Protein AF-A0A8T5XM42-F1 (afdb_monomer_lite)

Structure (mmCIF, N/CA/C/O backbone):
data_AF-A0A8T5XM42-F1
#
_entry.id   AF-A0A8T5XM42-F1
#
loop_
_atom_site.group_PDB
_atom_site.id
_atom_site.type_symbol
_atom_site.label_atom_id
_atom_site.label_alt_id
_atom_site.label_comp_id
_atom_site.label_asym_id
_atom_site.label_entity_id
_atom_site.label_seq_id
_atom_site.pdbx_PDB_ins_code
_atom_site.Cartn_x
_atom_site.Cartn_y
_atom_site.Cartn_z
_atom_site.occupancy
_atom_site.B_iso_or_equiv
_atom_site.auth_seq_id
_atom_site.auth_comp_id
_atom_site.auth_asym_id
_atom_site.auth_atom_id
_atom_site.pdbx_PDB_model_num
ATOM 1 N N . MET A 1 1 ? -13.151 -11.218 3.495 1.00 47.22 1 MET A N 1
ATOM 2 C CA . MET A 1 1 ? -12.161 -10.226 3.020 1.00 47.22 1 MET A CA 1
ATOM 3 C C . MET A 1 1 ? -12.154 -9.122 4.059 1.00 47.22 1 MET A C 1
ATOM 5 O O . MET A 1 1 ? -13.240 -8.645 4.360 1.00 47.22 1 MET A O 1
ATOM 9 N N . ASP A 1 2 ? -11.014 -8.800 4.669 1.00 61.78 2 ASP A N 1
ATOM 10 C CA . ASP A 1 2 ? -10.992 -7.869 5.805 1.00 61.78 2 ASP A CA 1
ATOM 11 C C . ASP A 1 2 ? -11.318 -6.442 5.352 1.00 61.78 2 ASP A C 1
ATOM 13 O O . ASP A 1 2 ? -10.538 -5.766 4.678 1.00 61.78 2 ASP A O 1
ATOM 17 N N . GLU A 1 3 ? -12.527 -6.007 5.683 1.00 78.44 3 GLU A N 1
ATOM 18 C CA . GLU A 1 3 ? -13.003 -4.650 5.462 1.00 78.44 3 GLU A CA 1
ATOM 19 C C . GLU A 1 3 ? -12.257 -3.681 6.392 1.00 78.44 3 GLU A C 1
ATOM 21 O O . GLU A 1 3 ? -12.017 -3.987 7.563 1.00 78.44 3 GLU A O 1
ATOM 26 N N . ILE A 1 4 ? -11.863 -2.511 5.874 1.00 86.19 4 ILE A N 1
ATOM 27 C CA . ILE A 1 4 ? -11.313 -1.452 6.728 1.00 86.19 4 ILE A CA 1
ATOM 28 C C . ILE A 1 4 ? -12.457 -0.912 7.564 1.00 86.19 4 ILE A C 1
ATOM 30 O O . ILE A 1 4 ? -13.393 -0.318 7.039 1.00 86.19 4 ILE A O 1
ATOM 34 N N . LEU A 1 5 ? -12.360 -1.153 8.865 1.00 87.69 5 LEU A N 1
ATOM 35 C CA . LEU A 1 5 ? -13.364 -0.737 9.821 1.00 87.69 5 LEU A CA 1
ATOM 36 C C . LEU A 1 5 ? -13.234 0.756 10.123 1.00 87.69 5 LEU A C 1
ATOM 38 O O . LEU A 1 5 ? -12.130 1.261 10.361 1.00 87.69 5 LEU A O 1
ATOM 42 N N . SER A 1 6 ? -14.378 1.426 10.219 1.00 90.56 6 SER A N 1
ATOM 43 C CA . SER A 1 6 ? -14.465 2.779 10.762 1.00 90.56 6 SER A CA 1
ATOM 44 C C . SER A 1 6 ? -13.966 2.828 12.213 1.00 90.56 6 SER A C 1
ATOM 46 O O . SER A 1 6 ? -13.780 1.806 12.886 1.00 90.56 6 SER A O 1
ATOM 48 N N . VAL A 1 7 ? -13.745 4.029 12.751 1.00 92.00 7 VAL A N 1
ATOM 49 C CA . VAL A 1 7 ? -13.362 4.185 14.164 1.00 92.00 7 VAL A CA 1
ATOM 50 C C . VAL A 1 7 ? -14.420 3.562 15.089 1.00 92.00 7 VAL A C 1
ATOM 52 O O . VAL A 1 7 ? -14.062 2.804 15.995 1.00 92.00 7 VAL A O 1
ATOM 55 N N . GLY A 1 8 ? -15.709 3.820 14.841 1.00 93.50 8 GLY A N 1
ATOM 56 C CA . GLY A 1 8 ? -16.805 3.270 15.634 1.00 93.50 8 GLY A CA 1
ATOM 57 C C . GLY A 1 8 ? -16.864 1.749 15.583 1.00 93.50 8 GLY A C 1
ATOM 58 O O . GLY A 1 8 ? -16.942 1.082 16.620 1.00 93.50 8 GLY A O 1
ATOM 59 N N . GLN A 1 9 ? -16.731 1.179 14.386 1.00 93.88 9 GLN A N 1
ATOM 60 C CA . GLN A 1 9 ? -16.708 -0.268 14.195 1.00 93.88 9 GLN A CA 1
ATOM 61 C C . GLN A 1 9 ? -15.505 -0.928 14.877 1.00 93.88 9 GLN A C 1
ATOM 63 O O . GLN A 1 9 ? -15.648 -2.016 15.440 1.00 93.88 9 GLN A O 1
ATOM 68 N N . ARG A 1 10 ? -14.332 -0.280 14.886 1.00 93.94 10 ARG A N 1
ATOM 69 C CA . ARG A 1 10 ? -13.151 -0.783 15.606 1.00 93.94 10 ARG A CA 1
ATOM 70 C C . ARG A 1 10 ? -13.386 -0.833 17.107 1.00 93.94 10 ARG A C 1
ATOM 72 O O . ARG A 1 10 ? -13.099 -1.860 17.715 1.00 93.94 10 ARG A O 1
ATOM 79 N N . ILE A 1 11 ? -13.969 0.214 17.690 1.00 95.19 11 ILE A N 1
ATOM 80 C CA . ILE A 1 11 ? -14.334 0.225 19.116 1.00 95.19 11 ILE A CA 1
ATOM 81 C C . ILE A 1 11 ? -15.328 -0.888 19.417 1.00 95.19 11 ILE A C 1
ATOM 83 O O . ILE A 1 11 ? -15.107 -1.671 20.337 1.00 95.19 11 ILE A O 1
ATOM 87 N N . LYS A 1 12 ? -16.375 -1.016 18.598 1.00 96.31 12 LYS A N 1
ATOM 88 C CA . LYS A 1 12 ? -17.387 -2.064 18.745 1.00 96.31 12 LYS A CA 1
ATOM 89 C C . LYS A 1 12 ? -16.775 -3.461 18.677 1.00 96.31 12 LYS A C 1
ATOM 91 O O . LYS A 1 12 ? -17.143 -4.326 19.469 1.00 96.31 12 LYS A O 1
ATOM 96 N N . LYS A 1 13 ? -15.842 -3.686 17.745 1.00 95.00 13 LYS A N 1
ATOM 97 C CA . LYS A 1 13 ? -15.123 -4.958 17.592 1.00 95.00 13 LYS A CA 1
ATOM 98 C C . LYS A 1 13 ? -14.263 -5.259 18.817 1.00 95.00 13 LYS A C 1
ATOM 100 O O . LYS A 1 13 ? -14.357 -6.364 19.335 1.00 95.00 13 LYS A O 1
ATOM 105 N N . ILE A 1 14 ? -13.496 -4.284 19.307 1.00 95.50 14 ILE A N 1
ATOM 106 C CA . ILE A 1 14 ? -12.667 -4.433 20.513 1.00 95.50 14 ILE A CA 1
ATOM 107 C C . ILE A 1 14 ? -13.542 -4.733 21.729 1.00 95.50 14 ILE A C 1
ATOM 109 O O . ILE A 1 14 ? -13.320 -5.720 22.421 1.00 95.50 14 ILE A O 1
ATOM 113 N N . ARG A 1 15 ? -14.586 -3.927 21.948 1.00 96.38 15 ARG A N 1
ATOM 114 C CA . ARG A 1 15 ? -15.506 -4.091 23.073 1.00 96.38 15 ARG A CA 1
ATOM 115 C C . ARG A 1 15 ? -16.135 -5.485 23.077 1.00 96.38 15 ARG A C 1
ATOM 117 O O . ARG A 1 15 ? -16.172 -6.131 24.117 1.00 96.38 15 ARG A O 1
ATOM 124 N N . LYS A 1 16 ? -16.622 -5.950 21.922 1.00 96.38 16 LYS A N 1
ATOM 125 C CA . LYS A 1 16 ? -17.181 -7.302 21.789 1.00 96.38 16 LYS A CA 1
ATOM 126 C C . LYS A 1 16 ? -16.127 -8.391 21.985 1.00 96.38 16 LYS A C 1
ATOM 128 O O . LYS A 1 16 ? -16.428 -9.382 22.630 1.00 96.38 16 LYS A O 1
ATOM 133 N N . GLY A 1 17 ? -14.918 -8.206 21.455 1.00 94.81 17 GLY A N 1
ATOM 134 C CA . GLY A 1 17 ? -13.819 -9.163 21.608 1.00 94.81 17 GLY A CA 1
ATOM 135 C C . GLY A 1 17 ? -13.356 -9.331 23.057 1.00 94.81 17 GLY A C 1
ATOM 136 O O . GLY A 1 17 ? -12.956 -10.421 23.440 1.00 94.81 17 GLY A O 1
ATOM 137 N N . LEU A 1 18 ? -13.469 -8.278 23.867 1.00 95.31 18 LEU A N 1
ATOM 138 C CA . LEU A 1 18 ? -13.171 -8.297 25.303 1.00 95.31 18 LEU A CA 1
ATOM 139 C C . LEU A 1 18 ? -14.396 -8.640 26.177 1.00 95.31 18 LEU A C 1
ATOM 141 O O . LEU A 1 18 ? -14.301 -8.629 27.404 1.00 95.31 18 LEU A O 1
ATOM 145 N N . ASP A 1 19 ? -15.555 -8.907 25.568 1.00 96.00 19 ASP A N 1
ATOM 146 C CA . ASP A 1 19 ? -16.833 -9.123 26.259 1.00 96.00 19 ASP A CA 1
ATOM 147 C C . ASP A 1 19 ? -17.174 -8.005 27.270 1.00 96.00 19 ASP A C 1
ATOM 149 O O . ASP A 1 19 ? -17.455 -8.232 28.446 1.00 96.00 19 ASP A O 1
ATOM 153 N N . ILE A 1 20 ? -17.057 -6.754 26.823 1.00 95.69 20 ILE A N 1
ATOM 154 C CA . ILE A 1 20 ? -17.321 -5.552 27.624 1.00 95.69 20 ILE A CA 1
ATOM 155 C C . ILE A 1 20 ? -18.713 -5.002 27.268 1.00 95.69 20 ILE A C 1
ATOM 157 O O . ILE A 1 20 ? -19.092 -4.901 26.093 1.00 95.69 20 ILE A O 1
ATOM 161 N N . LYS A 1 21 ? -19.505 -4.582 28.255 1.00 96.81 21 LYS A N 1
ATOM 162 C CA . LYS A 1 21 ? -20.774 -3.872 28.029 1.00 96.81 21 LYS A CA 1
ATOM 163 C C . LYS A 1 21 ? -20.526 -2.399 27.704 1.00 96.81 21 LYS A C 1
ATOM 165 O O . LYS A 1 21 ? -19.518 -1.808 28.083 1.00 96.81 21 LYS A O 1
ATOM 170 N N . GLN A 1 22 ? -21.451 -1.771 26.980 1.00 97.69 22 GLN A N 1
ATOM 171 C CA . GLN A 1 22 ? -21.309 -0.353 26.622 1.00 97.69 22 GLN A CA 1
ATOM 172 C C . GLN A 1 22 ? -21.239 0.541 27.868 1.00 97.69 22 GLN A C 1
ATOM 174 O O . GLN A 1 22 ? -20.504 1.519 27.863 1.00 97.69 22 GLN A O 1
ATOM 179 N N . GLU A 1 23 ? -21.960 0.184 28.930 1.0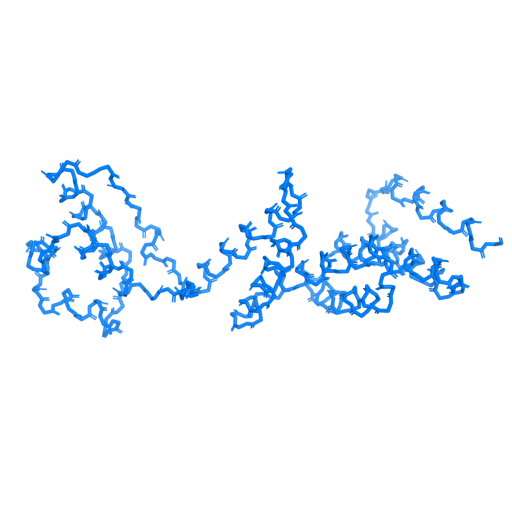0 97.38 23 GLU A N 1
ATOM 180 C CA . GLU A 1 23 ? -21.947 0.846 30.235 1.00 97.38 23 GLU A CA 1
ATOM 181 C C . GLU A 1 23 ? -20.558 0.811 30.890 1.00 97.38 23 GLU A C 1
ATOM 183 O O . GLU A 1 23 ? -20.084 1.828 31.392 1.00 97.38 23 GLU A O 1
ATOM 188 N N . GLU A 1 24 ? -19.871 -0.331 30.829 1.00 96.19 24 GLU A N 1
ATOM 189 C CA . GLU A 1 24 ? -18.534 -0.508 31.411 1.00 96.19 24 GLU A CA 1
ATOM 190 C C . GLU A 1 24 ? -17.478 0.325 30.674 1.00 96.19 24 GLU A C 1
ATOM 192 O O . GLU A 1 24 ? -16.613 0.945 31.305 1.00 96.19 24 GLU A O 1
ATOM 197 N N . LEU A 1 25 ? -17.582 0.380 29.339 1.00 96.69 25 LEU A N 1
ATOM 198 C CA . LEU A 1 25 ? -16.740 1.225 28.492 1.00 96.69 25 LEU A CA 1
ATOM 199 C C . LEU A 1 25 ? -17.049 2.719 28.674 1.00 96.69 25 LEU A C 1
ATOM 201 O O . LEU A 1 25 ? -16.151 3.554 28.558 1.00 96.69 25 LEU A O 1
ATOM 205 N N . ALA A 1 26 ? -18.308 3.066 28.951 1.00 96.56 26 ALA A N 1
ATOM 206 C CA . ALA A 1 26 ? -18.717 4.447 29.182 1.00 96.56 26 ALA A CA 1
ATOM 207 C C . ALA A 1 26 ? -18.093 5.020 30.462 1.00 96.56 26 ALA A C 1
ATOM 209 O O . ALA A 1 26 ? -17.713 6.197 30.491 1.00 96.56 26 ALA A O 1
ATOM 210 N N . GLY A 1 27 ? -17.963 4.170 31.488 1.00 93.81 27 GLY A N 1
ATOM 211 C CA . GLY A 1 27 ? -17.417 4.536 32.786 1.00 93.81 27 GLY A CA 1
ATOM 212 C C . GLY A 1 27 ? -18.172 5.717 33.394 1.00 93.81 27 GLY A C 1
ATOM 213 O O . GLY A 1 27 ? -19.393 5.809 33.317 1.00 93.81 27 GLY A O 1
ATOM 214 N N . ASN A 1 28 ? -17.428 6.648 33.981 1.00 92.62 28 ASN A N 1
ATOM 215 C CA . ASN A 1 28 ? -17.963 7.881 34.561 1.00 92.62 28 ASN A CA 1
ATOM 216 C C . ASN A 1 28 ? -18.015 9.063 33.577 1.00 92.62 28 ASN A C 1
ATOM 218 O O . ASN A 1 28 ? -18.538 10.119 33.925 1.00 92.62 28 ASN A O 1
ATOM 222 N N . ARG A 1 29 ? -17.440 8.928 32.376 1.00 94.00 29 ARG A N 1
ATOM 223 C CA . ARG A 1 29 ? -17.276 10.055 31.444 1.00 94.00 29 ARG A CA 1
ATOM 224 C C . ARG A 1 29 ? -18.374 10.135 30.397 1.00 94.00 29 ARG A C 1
ATOM 226 O O . ARG A 1 29 ? -18.701 11.225 29.931 1.00 94.00 29 ARG A O 1
ATOM 233 N N . PHE A 1 30 ? -18.897 8.991 29.979 1.00 95.88 30 PHE A N 1
ATOM 234 C CA . PHE A 1 30 ? -19.884 8.902 28.915 1.00 95.88 30 PHE A CA 1
ATOM 235 C C . PHE A 1 30 ? -21.146 8.207 29.412 1.00 95.88 30 PHE A C 1
ATOM 237 O O . PHE A 1 30 ? -21.127 7.470 30.391 1.00 95.88 30 PHE A O 1
ATOM 244 N N . SER A 1 31 ? -22.254 8.408 28.703 1.00 96.25 31 SER A N 1
ATOM 245 C CA . SER A 1 31 ? -23.424 7.546 28.857 1.00 96.25 31 SER A CA 1
ATOM 246 C C . SER A 1 31 ? -23.317 6.337 27.926 1.00 96.25 31 SER A C 1
ATOM 248 O O . SER A 1 31 ? -22.658 6.396 26.883 1.00 96.25 31 SER A O 1
ATOM 250 N N . LYS A 1 32 ? -24.039 5.256 28.241 1.00 96.81 32 LYS A N 1
ATOM 251 C CA . LYS A 1 32 ? -24.203 4.101 27.340 1.00 96.81 32 LYS A CA 1
ATOM 252 C C . LYS A 1 32 ? -24.610 4.529 25.926 1.00 96.81 32 LYS A C 1
ATOM 254 O O . LYS A 1 32 ? -24.045 4.065 24.938 1.00 96.81 32 LYS A O 1
ATOM 259 N N . ASN A 1 33 ? -25.577 5.445 25.833 1.00 97.19 33 ASN A N 1
ATOM 260 C CA . ASN A 1 33 ? -26.059 5.952 24.551 1.00 97.19 33 ASN A CA 1
ATOM 261 C C . ASN A 1 33 ? -24.948 6.679 23.781 1.00 97.19 33 ASN A C 1
ATOM 263 O O . ASN A 1 33 ? -24.832 6.532 22.571 1.00 97.19 33 ASN A O 1
ATOM 267 N N . TYR A 1 34 ? -24.082 7.406 24.482 1.00 96.00 34 TYR A N 1
ATOM 268 C CA . TYR A 1 34 ? -22.950 8.097 23.876 1.00 96.00 34 TYR A CA 1
ATOM 269 C C . TYR A 1 34 ? -21.918 7.120 23.290 1.00 96.00 34 TYR A C 1
ATOM 271 O O . TYR A 1 34 ? -21.454 7.324 22.169 1.00 96.00 34 TYR A O 1
ATOM 279 N N . ILE A 1 35 ? -21.627 6.015 23.989 1.00 97.44 35 ILE A N 1
ATOM 280 C CA . ILE A 1 35 ? -20.814 4.915 23.441 1.00 97.44 35 ILE A CA 1
ATOM 281 C C . ILE A 1 35 ? -21.485 4.308 22.207 1.00 97.44 35 ILE A C 1
ATOM 283 O O . ILE A 1 35 ? -20.832 4.128 21.183 1.00 97.44 35 ILE A O 1
ATOM 287 N N . SER A 1 36 ? -22.795 4.060 22.255 1.00 97.06 36 SER A N 1
ATOM 288 C CA . SER A 1 36 ? -23.546 3.573 21.092 1.00 97.06 36 SER A CA 1
ATOM 289 C C . SER A 1 36 ? -23.452 4.528 19.894 1.00 97.06 36 SER A C 1
ATOM 291 O O . SER A 1 36 ? -23.278 4.086 18.760 1.00 97.06 36 SER A O 1
ATOM 293 N N . MET A 1 37 ? -23.509 5.844 20.119 1.00 97.19 37 MET A N 1
ATOM 294 C CA . MET A 1 37 ? -23.334 6.829 19.048 1.00 97.19 37 MET A CA 1
ATOM 295 C C . MET A 1 37 ? -21.938 6.764 18.423 1.00 97.19 37 MET A C 1
ATOM 297 O O . MET A 1 37 ? -21.836 6.870 17.203 1.00 97.19 37 MET A O 1
ATOM 301 N N . PHE A 1 38 ? -20.887 6.554 19.222 1.00 95.94 38 PHE A N 1
ATOM 302 C CA . PHE A 1 38 ? -19.543 6.314 18.693 1.00 95.94 38 PHE A CA 1
ATOM 303 C C . PHE A 1 38 ? -19.475 5.028 17.872 1.00 95.94 38 PHE A C 1
ATOM 305 O O . PHE A 1 38 ? -19.005 5.056 16.743 1.00 95.94 38 PHE A O 1
ATOM 312 N N . GLU A 1 39 ? -19.980 3.913 18.402 1.00 96.25 39 GLU A N 1
ATOM 313 C CA . GLU A 1 39 ? -19.895 2.592 17.759 1.00 96.25 39 GLU A CA 1
ATOM 314 C C . GLU A 1 39 ? -20.629 2.484 16.419 1.00 96.25 39 GLU A C 1
ATOM 316 O O . GLU A 1 39 ? -20.359 1.567 15.645 1.00 96.25 39 GLU A O 1
ATOM 321 N N . ASN A 1 40 ? -21.577 3.386 16.165 1.00 95.88 40 ASN A N 1
ATOM 322 C CA . ASN A 1 40 ? -22.347 3.447 14.925 1.00 95.88 40 ASN A CA 1
ATOM 323 C C . ASN A 1 40 ? -21.992 4.685 14.081 1.00 95.88 40 ASN A C 1
ATOM 325 O O . ASN A 1 40 ? -22.813 5.113 13.272 1.00 95.88 40 ASN A O 1
ATOM 329 N N . ASP A 1 41 ? -20.825 5.296 14.326 1.00 92.62 41 ASP A N 1
ATOM 330 C CA . ASP A 1 41 ? -20.284 6.454 13.596 1.00 92.62 41 ASP A CA 1
ATOM 331 C C . ASP A 1 41 ? -21.228 7.674 13.539 1.00 92.62 41 ASP A C 1
ATOM 333 O O . ASP A 1 41 ? -21.085 8.564 12.706 1.00 92.62 41 ASP A O 1
ATOM 337 N N . ARG A 1 42 ? -22.184 7.764 14.474 1.00 95.75 42 ARG A N 1
ATOM 338 C CA . ARG A 1 42 ? -23.082 8.924 14.622 1.00 95.75 42 ARG A CA 1
ATOM 339 C C . ARG A 1 42 ? -22.407 10.088 15.342 1.00 95.75 42 ARG A C 1
ATOM 341 O O . ARG A 1 42 ? -22.976 11.176 15.416 1.00 95.75 42 ARG A O 1
ATOM 348 N N . ARG A 1 43 ? -21.226 9.865 15.925 1.00 92.75 43 ARG A N 1
ATOM 349 C CA . ARG A 1 43 ? -20.426 10.899 16.579 1.00 92.75 43 ARG A CA 1
ATOM 350 C C . ARG A 1 43 ? -18.940 10.677 16.333 1.00 92.75 43 ARG A C 1
ATOM 352 O O . ARG A 1 43 ? -18.440 9.572 16.510 1.00 92.75 43 ARG A O 1
ATOM 359 N N . ASN A 1 44 ? -18.236 11.753 15.995 1.00 89.44 44 ASN A N 1
ATOM 360 C CA . ASN A 1 44 ? -16.793 11.715 15.775 1.00 89.44 44 ASN A CA 1
ATOM 361 C C . ASN A 1 44 ? -16.020 11.607 17.093 1.00 89.44 44 ASN A C 1
ATOM 363 O O . ASN A 1 44 ? -16.403 12.183 18.117 1.00 89.44 44 ASN A O 1
ATOM 367 N N . ILE A 1 45 ? -14.883 10.918 17.038 1.00 90.81 45 ILE A N 1
ATOM 368 C CA . ILE A 1 45 ? -13.971 10.754 18.168 1.00 90.81 45 ILE A CA 1
ATOM 369 C C . ILE A 1 45 ? -12.802 11.714 17.995 1.00 90.81 45 ILE A C 1
ATOM 371 O O . ILE A 1 45 ? -12.050 11.628 17.032 1.00 90.81 45 ILE A O 1
ATOM 375 N N . ASN A 1 46 ? -12.660 12.640 18.939 1.00 92.19 46 ASN A N 1
ATOM 376 C CA . ASN A 1 46 ? -11.509 13.533 19.011 1.00 92.19 46 ASN A CA 1
ATOM 377 C C . ASN A 1 46 ? -10.408 12.933 19.901 1.00 92.19 46 ASN A C 1
ATOM 379 O O . ASN A 1 46 ? -10.625 11.937 20.592 1.00 92.19 46 ASN A O 1
ATOM 383 N N . SER A 1 47 ? -9.239 13.575 19.928 1.00 93.38 47 SER A N 1
ATOM 384 C CA . SER A 1 47 ? -8.078 13.123 20.710 1.00 93.38 47 SER A CA 1
ATOM 385 C C . SER A 1 47 ? -8.380 12.910 22.201 1.00 93.38 47 SER A C 1
ATOM 387 O O . SER A 1 47 ? -7.944 11.922 22.798 1.00 93.38 47 SER A O 1
ATOM 389 N N . ILE A 1 48 ? -9.192 13.785 22.802 1.00 93.88 48 ILE A N 1
ATOM 390 C CA . ILE A 1 48 ? -9.532 13.701 24.227 1.00 93.88 48 ILE A CA 1
ATOM 391 C C . ILE A 1 48 ? -10.398 12.461 24.507 1.00 93.88 48 ILE A C 1
ATOM 393 O O . ILE A 1 48 ? -10.141 11.718 25.457 1.00 93.88 48 ILE A O 1
ATOM 397 N N . ASN A 1 49 ? -11.403 12.212 23.663 1.00 94.31 49 ASN A N 1
ATOM 398 C CA . ASN A 1 49 ? -12.274 11.043 23.775 1.00 94.31 49 ASN A CA 1
ATOM 399 C C . ASN A 1 49 ? -11.512 9.752 23.455 1.00 94.31 49 ASN A C 1
ATOM 401 O O . ASN A 1 49 ? -11.659 8.778 24.187 1.00 94.31 49 ASN A O 1
ATOM 405 N N . ALA A 1 50 ? -10.662 9.754 22.421 1.00 95.19 50 ALA A N 1
ATOM 406 C CA . ALA A 1 50 ? -9.808 8.621 22.071 1.00 95.19 50 ALA A CA 1
ATOM 407 C C . ALA A 1 50 ? -8.917 8.222 23.251 1.00 95.19 50 ALA A C 1
ATOM 409 O O . ALA A 1 50 ? -8.911 7.060 23.636 1.00 95.19 50 ALA A O 1
ATOM 410 N N . THR A 1 51 ? -8.244 9.193 23.873 1.00 95.88 51 THR A N 1
ATOM 411 C CA . THR A 1 51 ? -7.355 8.959 25.021 1.00 95.88 51 THR A CA 1
ATOM 412 C C . THR A 1 51 ? -8.090 8.321 26.199 1.00 95.88 51 THR A C 1
ATOM 414 O O . THR A 1 51 ? -7.58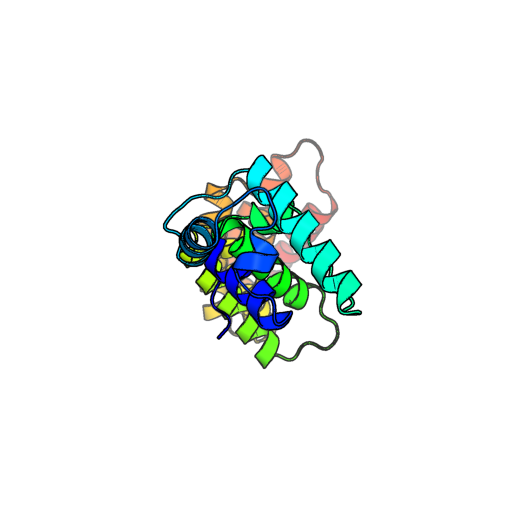2 7.385 26.815 1.00 95.88 51 THR A O 1
ATOM 417 N N . TYR A 1 52 ? -9.308 8.783 26.497 1.00 96.00 52 TYR A N 1
ATOM 418 C CA . TYR A 1 52 ? -10.121 8.159 27.539 1.00 96.00 52 TYR A CA 1
ATOM 419 C C . TYR A 1 52 ? -10.528 6.734 27.181 1.00 96.00 52 TYR A C 1
ATOM 421 O O . TYR A 1 52 ? -10.346 5.830 27.989 1.00 96.00 52 TYR A O 1
ATOM 429 N N . LEU A 1 53 ? -11.068 6.534 25.976 1.00 96.50 53 LEU A N 1
ATOM 430 C CA . LEU A 1 53 ? -11.559 5.230 25.541 1.00 96.50 53 LEU A CA 1
ATOM 431 C C . LEU A 1 53 ? -10.429 4.202 25.508 1.00 96.50 53 LEU A C 1
ATOM 433 O O . LEU A 1 53 ? -10.624 3.095 25.991 1.00 96.50 53 LEU A O 1
ATOM 437 N N . THR A 1 54 ? -9.238 4.559 25.022 1.00 96.44 54 THR A N 1
ATOM 438 C CA . THR A 1 54 ? -8.094 3.637 25.023 1.00 96.44 54 THR A CA 1
ATOM 439 C C . THR A 1 54 ? -7.617 3.308 26.425 1.00 96.44 54 THR A C 1
ATOM 441 O O . THR A 1 54 ? -7.374 2.141 26.711 1.00 96.44 54 THR A O 1
ATOM 444 N N . LYS A 1 55 ? -7.545 4.301 27.323 1.00 96.56 55 LYS A N 1
ATOM 445 C CA . LYS A 1 55 ? -7.205 4.053 28.728 1.00 96.56 55 LYS A CA 1
ATOM 446 C C . LYS A 1 55 ? -8.200 3.073 29.352 1.00 96.56 55 LYS A C 1
ATOM 448 O O . LYS A 1 55 ? -7.786 2.062 29.907 1.00 96.56 55 LYS A O 1
ATOM 453 N N . ARG A 1 56 ? -9.500 3.327 29.172 1.00 96.94 56 ARG A N 1
ATOM 454 C CA . ARG A 1 56 ? -10.562 2.488 29.731 1.00 96.94 56 ARG A CA 1
ATOM 455 C C . ARG A 1 56 ? -10.561 1.073 29.152 1.00 96.94 56 ARG A C 1
ATOM 457 O O . ARG A 1 56 ? -10.731 0.117 29.895 1.00 96.94 56 ARG A O 1
ATOM 464 N N . ILE A 1 57 ? -10.349 0.933 27.844 1.00 97.25 57 ILE A N 1
ATOM 465 C CA . ILE A 1 57 ? -10.238 -0.369 27.172 1.00 97.25 57 ILE A CA 1
ATOM 466 C C . ILE A 1 57 ? -9.059 -1.170 27.731 1.00 97.25 57 ILE A C 1
ATOM 468 O O . ILE A 1 57 ? -9.233 -2.338 28.060 1.00 97.25 57 ILE A O 1
ATOM 472 N N . ASN A 1 58 ? -7.884 -0.550 27.862 1.00 97.38 58 ASN A N 1
ATOM 473 C CA . ASN A 1 58 ? -6.686 -1.229 28.358 1.00 97.38 58 ASN A CA 1
ATOM 474 C C . ASN A 1 58 ? -6.828 -1.629 29.838 1.00 97.38 58 ASN A C 1
ATOM 476 O O . ASN A 1 58 ? -6.395 -2.710 30.223 1.00 97.38 58 ASN A O 1
ATOM 480 N N . GLU A 1 59 ? -7.459 -0.786 30.664 1.00 97.19 59 GLU A N 1
ATOM 481 C CA . GLU A 1 59 ? -7.800 -1.119 32.056 1.00 97.19 59 GLU A CA 1
ATOM 482 C C . GLU A 1 59 ? -8.719 -2.344 32.126 1.00 97.19 59 GLU A C 1
ATOM 484 O O . GLU A 1 59 ? -8.389 -3.316 32.800 1.00 97.19 59 GLU A O 1
ATOM 489 N N . LEU A 1 60 ? -9.821 -2.338 31.368 1.00 97.12 60 LEU A N 1
ATOM 490 C CA . LEU A 1 60 ? -10.783 -3.445 31.334 1.00 97.12 60 LEU A CA 1
ATOM 491 C C . LEU A 1 60 ? -10.172 -4.741 30.776 1.00 97.12 60 LEU A C 1
ATOM 493 O O . LEU A 1 60 ? -10.488 -5.827 31.257 1.00 97.12 60 LEU A O 1
ATOM 497 N N . ALA A 1 61 ? -9.287 -4.646 29.779 1.00 96.69 61 ALA A N 1
ATOM 498 C CA . ALA A 1 61 ? -8.546 -5.797 29.266 1.00 96.69 61 ALA A CA 1
ATOM 499 C C . ALA A 1 61 ? -7.653 -6.416 30.352 1.00 96.69 61 ALA A C 1
ATOM 501 O O . ALA A 1 61 ? -7.690 -7.629 30.563 1.00 96.69 61 ALA A O 1
ATOM 502 N N . LYS A 1 62 ? -6.924 -5.574 31.097 1.00 96.62 62 LYS A N 1
ATOM 503 C CA . LYS A 1 62 ? -6.075 -6.002 32.214 1.00 96.62 62 LYS A CA 1
ATOM 504 C C . LYS A 1 62 ? -6.885 -6.627 33.352 1.00 96.62 62 LYS A C 1
ATOM 506 O O . LYS A 1 62 ? -6.484 -7.665 33.867 1.00 96.62 62 LYS A O 1
ATOM 511 N N . GLU A 1 63 ? -8.019 -6.033 33.728 1.00 95.94 63 GLU A N 1
ATOM 512 C CA . GLU A 1 63 ? -8.934 -6.578 34.748 1.00 95.94 63 GLU A CA 1
ATOM 513 C C . GLU A 1 63 ? -9.449 -7.976 34.372 1.00 95.94 63 GLU A C 1
ATOM 515 O O . GLU A 1 63 ? -9.606 -8.835 35.236 1.00 95.94 63 GLU A O 1
ATOM 520 N N . LYS A 1 64 ? -9.652 -8.226 33.074 1.00 94.81 64 LYS A N 1
ATOM 521 C CA . LYS A 1 64 ? -10.058 -9.529 32.530 1.00 94.81 64 LYS A CA 1
ATOM 522 C C . LYS A 1 64 ? -8.892 -10.492 32.269 1.00 94.81 64 LYS A C 1
ATOM 524 O O . LYS A 1 64 ? -9.132 -11.597 31.792 1.00 94.81 64 LYS A O 1
ATOM 529 N N . GLY A 1 65 ? -7.649 -10.095 32.549 1.00 94.75 65 GLY A N 1
ATOM 530 C CA . GLY A 1 65 ? -6.461 -10.916 32.296 1.00 94.75 65 GLY A CA 1
ATOM 531 C C . GLY A 1 65 ? -6.173 -11.165 30.810 1.00 94.75 65 GLY A C 1
ATOM 532 O O . GLY A 1 65 ? -5.512 -12.145 30.477 1.00 94.75 65 GLY A O 1
ATOM 533 N N . VAL A 1 66 ? -6.675 -10.308 29.915 1.00 94.88 66 VAL A N 1
ATOM 534 C CA . VAL A 1 66 ? -6.423 -10.401 28.472 1.00 94.88 66 VAL A CA 1
ATOM 535 C C . VAL A 1 66 ? -5.189 -9.571 28.131 1.00 94.88 66 VAL A C 1
ATOM 537 O O . VAL A 1 66 ? -5.159 -8.370 28.405 1.00 94.88 66 VAL A O 1
ATOM 540 N N . ASP A 1 67 ? -4.192 -10.191 27.494 1.00 93.44 67 ASP A N 1
ATOM 541 C CA . ASP A 1 67 ? -3.033 -9.482 26.942 1.00 93.44 67 ASP A CA 1
ATOM 542 C C . ASP A 1 67 ? -3.447 -8.691 25.693 1.00 93.44 67 ASP A C 1
ATOM 544 O O . ASP A 1 67 ? -3.408 -9.168 24.557 1.00 93.44 67 ASP A O 1
ATOM 548 N N . PHE A 1 68 ? -3.972 -7.491 25.927 1.00 93.50 68 PHE A N 1
ATOM 549 C CA . PHE A 1 68 ? -4.458 -6.596 24.892 1.00 93.50 68 PHE A CA 1
ATOM 550 C C . PHE A 1 68 ? -4.149 -5.149 25.255 1.00 93.50 68 PHE A C 1
ATOM 552 O O . PHE A 1 68 ? -4.461 -4.674 26.349 1.00 93.50 68 PHE A O 1
ATOM 559 N N . PHE A 1 69 ? -3.583 -4.421 24.297 1.00 94.75 69 PHE A N 1
ATOM 560 C CA . PHE A 1 69 ? -3.225 -3.023 24.467 1.00 94.75 69 PHE A CA 1
ATOM 561 C C . PHE A 1 69 ? -3.443 -2.241 23.174 1.00 94.75 69 PHE A C 1
ATOM 563 O O . PHE A 1 69 ? -3.048 -2.673 22.091 1.00 94.75 69 PHE A O 1
ATOM 570 N N . ILE A 1 70 ? -4.040 -1.054 23.290 1.00 94.44 70 ILE A N 1
ATOM 571 C CA . ILE A 1 70 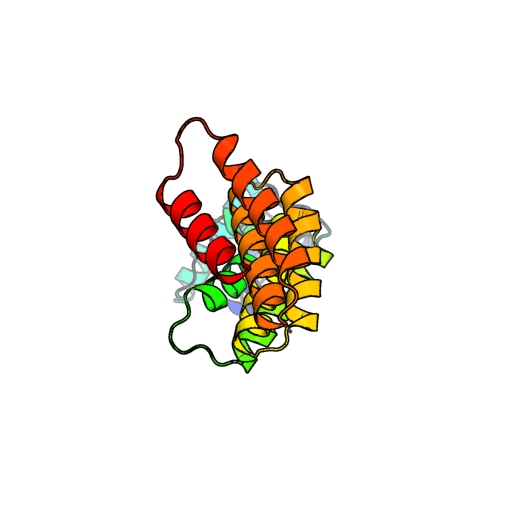? -4.184 -0.102 22.185 1.00 94.44 70 ILE A CA 1
ATOM 572 C C . ILE A 1 70 ? -3.745 1.303 22.582 1.00 94.44 70 ILE A C 1
ATOM 574 O O . ILE A 1 70 ? -3.881 1.737 23.727 1.00 94.44 70 ILE A O 1
ATOM 578 N N . THR A 1 71 ? -3.279 2.054 21.591 1.00 94.19 71 THR A N 1
ATOM 579 C CA . THR A 1 71 ? -2.913 3.465 21.721 1.00 94.19 71 THR A CA 1
ATOM 580 C C . THR A 1 71 ? -4.020 4.370 21.192 1.00 94.19 71 THR A C 1
ATOM 582 O O . THR A 1 71 ? -4.799 3.992 20.314 1.00 94.19 71 THR A O 1
ATOM 585 N N . ASN A 1 72 ? -4.071 5.612 21.675 1.00 91.75 72 ASN A N 1
ATOM 586 C CA . ASN A 1 72 ? -5.002 6.619 21.154 1.00 91.75 72 ASN A CA 1
ATOM 587 C C . ASN A 1 72 ? -4.827 6.852 19.641 1.00 91.75 72 ASN A C 1
ATOM 589 O O . ASN A 1 72 ? -5.821 7.036 18.941 1.00 91.75 72 ASN A O 1
ATOM 593 N N . SER A 1 73 ? -3.594 6.764 19.127 1.00 89.56 73 SER A N 1
ATOM 594 C CA . SER A 1 73 ? -3.285 6.881 17.701 1.00 89.56 73 SER A CA 1
ATOM 595 C C . SER A 1 73 ? -4.053 5.864 16.864 1.00 89.56 73 SER A C 1
ATOM 597 O O . SER A 1 73 ? -4.527 6.216 15.788 1.00 89.56 73 SER A O 1
ATOM 599 N N . TYR A 1 74 ? -4.278 4.648 17.376 1.00 91.19 74 TYR A N 1
ATOM 600 C CA . TYR A 1 74 ? -5.102 3.661 16.692 1.00 91.19 74 TYR A CA 1
ATOM 601 C C . 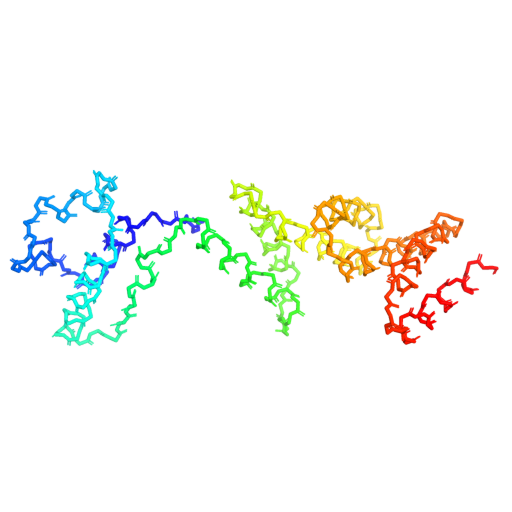TYR A 1 74 ? -6.517 4.196 16.453 1.00 91.19 74 TYR A C 1
ATOM 603 O O . TYR A 1 74 ? -6.969 4.203 15.312 1.00 91.19 74 TYR A O 1
ATOM 611 N N . LEU A 1 75 ? -7.196 4.728 17.474 1.00 90.81 75 LEU A N 1
ATOM 612 C CA . LEU A 1 75 ? -8.555 5.271 17.324 1.00 90.81 75 LEU A CA 1
ATOM 613 C C . LEU A 1 75 ? -8.618 6.568 16.502 1.00 90.81 75 LEU A C 1
ATOM 615 O O . LEU A 1 75 ? -9.689 6.918 16.017 1.00 90.81 75 LEU A O 1
ATOM 619 N N . LEU A 1 76 ? -7.495 7.268 16.328 1.00 91.19 76 LEU A N 1
ATOM 620 C CA . LEU A 1 76 ? -7.426 8.501 15.540 1.00 91.19 76 LEU A CA 1
ATOM 621 C C . LEU A 1 76 ? -7.098 8.274 14.060 1.00 91.19 76 LEU A C 1
ATOM 623 O O . LEU A 1 76 ? -7.333 9.175 13.258 1.00 91.19 76 LEU A O 1
ATOM 627 N N . LYS A 1 77 ? -6.600 7.089 13.678 1.00 92.12 77 LYS A N 1
ATOM 628 C CA . LYS A 1 77 ? -6.376 6.749 12.265 1.00 92.12 77 LYS A CA 1
ATOM 629 C C . LYS A 1 77 ? -7.685 6.813 11.487 1.00 92.12 77 LYS A C 1
ATOM 631 O O . LYS A 1 77 ? -8.673 6.187 11.882 1.00 92.12 77 LYS A O 1
ATOM 636 N N . THR A 1 78 ? -7.670 7.523 10.365 1.00 90.50 78 THR A N 1
ATOM 637 C CA . THR A 1 78 ? -8.762 7.490 9.391 1.00 90.50 78 THR A CA 1
ATOM 638 C C . THR A 1 78 ? -8.762 6.157 8.642 1.00 90.50 78 THR A C 1
ATOM 640 O O . THR A 1 78 ? -7.776 5.418 8.654 1.00 90.50 78 THR A O 1
ATOM 643 N N . GLU A 1 79 ? -9.841 5.850 7.921 1.00 90.94 79 GLU A N 1
ATOM 644 C CA . GLU A 1 79 ? -9.851 4.690 7.020 1.00 90.94 79 GLU A CA 1
ATOM 645 C C . GLU A 1 79 ? -8.737 4.761 5.970 1.00 90.94 79 GLU A C 1
ATOM 647 O O . GLU A 1 79 ? -8.170 3.737 5.598 1.00 90.94 79 GLU A O 1
ATOM 652 N N . LYS A 1 80 ? -8.391 5.975 5.519 1.00 93.75 80 LYS A N 1
ATOM 653 C CA . LYS A 1 80 ? -7.305 6.196 4.564 1.00 93.75 80 LYS A CA 1
ATOM 654 C C . LYS A 1 80 ? -5.941 5.863 5.172 1.00 93.75 80 LYS A C 1
ATOM 656 O O . LYS A 1 80 ? -5.113 5.277 4.481 1.00 93.75 80 LYS A O 1
ATOM 661 N N . ASP A 1 81 ? -5.719 6.192 6.443 1.00 94.06 81 ASP A N 1
ATOM 662 C CA . ASP A 1 81 ? -4.473 5.851 7.143 1.00 94.06 81 ASP A CA 1
ATOM 663 C C . ASP A 1 81 ? -4.349 4.339 7.332 1.00 94.06 81 ASP A C 1
ATOM 665 O O . ASP A 1 81 ? -3.312 3.763 7.023 1.00 94.06 81 ASP A O 1
ATOM 669 N N . LEU A 1 82 ? -5.437 3.673 7.730 1.00 93.31 82 LEU A N 1
ATOM 670 C CA . LEU A 1 82 ? -5.469 2.212 7.835 1.00 93.31 82 LEU A CA 1
ATOM 671 C C . LEU A 1 82 ? -5.248 1.529 6.482 1.00 93.31 82 LEU A C 1
ATOM 673 O O . LEU A 1 82 ? -4.558 0.515 6.401 1.00 93.31 82 LEU A O 1
ATOM 677 N N . ALA A 1 83 ? -5.827 2.083 5.412 1.00 94.88 83 ALA A N 1
ATOM 678 C CA . ALA A 1 83 ? -5.614 1.589 4.058 1.00 94.88 83 ALA A CA 1
ATOM 679 C C . ALA A 1 83 ? -4.151 1.716 3.652 1.00 94.88 83 ALA A C 1
ATOM 681 O O . ALA A 1 83 ? -3.606 0.789 3.057 1.00 94.88 83 ALA A O 1
ATOM 682 N N . ARG A 1 84 ? -3.522 2.845 3.993 1.00 96.69 84 ARG A N 1
ATOM 683 C CA . ARG A 1 84 ? -2.100 3.072 3.755 1.00 96.69 84 ARG A CA 1
ATOM 684 C C . ARG A 1 84 ? -1.257 2.045 4.505 1.00 96.69 84 ARG A C 1
ATOM 686 O O . ARG A 1 84 ? -0.463 1.380 3.851 1.00 96.69 84 ARG A O 1
ATOM 693 N N . ASP A 1 85 ? -1.477 1.855 5.805 1.00 94.81 85 ASP A N 1
ATOM 694 C CA . ASP A 1 85 ? -0.739 0.866 6.607 1.00 94.81 85 ASP A CA 1
ATOM 695 C C . ASP A 1 85 ? -0.832 -0.539 5.997 1.00 94.81 85 ASP A C 1
ATOM 697 O O . ASP A 1 85 ? 0.182 -1.200 5.79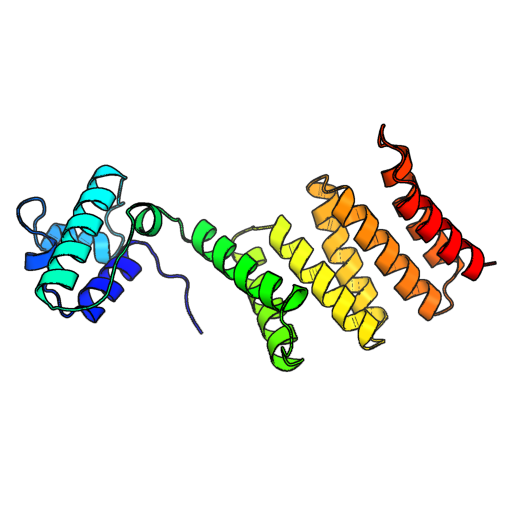1 1.00 94.81 85 ASP A O 1
ATOM 701 N N . LYS A 1 86 ? -2.046 -0.972 5.630 1.00 95.31 86 LYS A N 1
ATOM 702 C CA . LYS A 1 86 ? -2.253 -2.285 5.005 1.00 95.31 86 LYS A CA 1
ATOM 703 C C . LYS A 1 86 ? -1.593 -2.406 3.637 1.00 95.31 86 LYS A C 1
ATOM 705 O O . LYS A 1 86 ? -1.058 -3.460 3.315 1.00 95.31 86 LYS A O 1
ATOM 710 N N . CYS A 1 87 ? -1.614 -1.345 2.832 1.00 97.50 87 CYS A N 1
ATOM 711 C CA . CYS A 1 87 ? -0.893 -1.343 1.563 1.00 97.50 87 CYS A CA 1
ATOM 712 C C . CYS A 1 87 ? 0.620 -1.449 1.780 1.00 97.50 87 CYS A C 1
ATOM 714 O O . CYS A 1 87 ? 1.259 -2.170 1.025 1.00 97.50 87 CYS A O 1
ATOM 716 N N . HIS A 1 88 ? 1.187 -0.773 2.784 1.00 97.12 88 HIS A N 1
ATOM 717 C CA . HIS A 1 88 ? 2.606 -0.921 3.117 1.00 97.12 88 HIS A CA 1
ATOM 718 C C . HIS A 1 88 ? 2.942 -2.358 3.511 1.00 97.12 88 HIS A C 1
ATOM 720 O O . HIS A 1 88 ? 3.820 -2.936 2.884 1.00 97.12 88 HIS A O 1
ATOM 726 N N . GLU A 1 89 ? 2.180 -2.945 4.438 1.00 95.00 89 GLU A N 1
ATOM 727 C CA . GLU A 1 89 ? 2.329 -4.340 4.880 1.00 95.00 89 GLU A CA 1
ATOM 728 C C . GLU A 1 89 ? 2.357 -5.305 3.683 1.00 95.00 89 GLU A C 1
ATOM 730 O O . GLU A 1 89 ? 3.326 -6.032 3.485 1.00 95.00 89 GLU A O 1
ATOM 735 N N . TRP A 1 90 ? 1.352 -5.240 2.801 1.00 96.44 90 TRP A N 1
ATOM 736 C CA . TRP A 1 90 ? 1.287 -6.120 1.629 1.00 96.44 90 TRP A CA 1
ATOM 737 C C . TRP A 1 90 ? 2.419 -5.899 0.621 1.00 96.44 90 TRP A C 1
ATOM 739 O O . TRP A 1 90 ? 2.825 -6.849 -0.041 1.00 96.44 90 TRP A O 1
ATOM 749 N N . LEU A 1 91 ? 2.884 -4.660 0.436 1.00 97.31 91 LEU A N 1
ATOM 750 C CA . LEU A 1 91 ? 3.959 -4.357 -0.515 1.00 97.31 91 LEU A CA 1
ATOM 751 C C . LEU A 1 91 ? 5.332 -4.749 0.041 1.00 97.31 91 LEU A C 1
ATOM 753 O O . LEU A 1 91 ? 6.168 -5.234 -0.713 1.00 97.31 91 LEU A O 1
ATOM 757 N N . GLU A 1 92 ? 5.555 -4.578 1.342 1.00 95.44 92 GLU A N 1
ATOM 758 C CA . GLU A 1 92 ? 6.788 -4.988 2.024 1.00 95.44 92 GLU A CA 1
ATOM 759 C C . GLU A 1 92 ? 6.934 -6.511 2.057 1.00 95.44 92 GLU A C 1
ATOM 761 O O . GLU A 1 92 ? 8.017 -7.018 1.776 1.00 95.44 92 GLU A O 1
ATOM 766 N N . GLU A 1 93 ? 5.840 -7.247 2.283 1.00 94.31 93 GLU A N 1
ATOM 767 C CA . GLU A 1 93 ? 5.820 -8.712 2.155 1.00 94.31 93 GLU A CA 1
ATOM 768 C C . GLU A 1 93 ? 6.248 -9.179 0.754 1.00 94.31 93 GLU A C 1
ATOM 770 O O . GLU A 1 93 ? 6.909 -10.202 0.625 1.00 94.31 93 GLU A O 1
ATOM 775 N N . VAL A 1 94 ? 5.909 -8.428 -0.300 1.00 95.25 94 VAL A N 1
ATOM 776 C CA . VAL A 1 94 ? 6.311 -8.761 -1.678 1.00 95.25 94 VAL A CA 1
ATOM 777 C C . VAL A 1 94 ? 7.780 -8.430 -1.947 1.00 95.25 94 VAL A C 1
ATOM 779 O O . VAL A 1 94 ? 8.438 -9.156 -2.683 1.00 95.25 94 VAL A O 1
ATOM 782 N N . GLU A 1 95 ? 8.294 -7.330 -1.398 1.00 91.25 95 GLU A N 1
ATOM 783 C CA . GLU A 1 95 ? 9.669 -6.880 -1.651 1.00 91.25 95 GLU A CA 1
ATOM 784 C C . GLU A 1 95 ? 10.719 -7.634 -0.829 1.00 91.25 95 GLU A C 1
ATOM 786 O O . GLU A 1 95 ? 11.832 -7.842 -1.310 1.00 91.25 95 GLU A O 1
ATOM 791 N N . VAL A 1 96 ? 10.389 -7.998 0.413 1.00 88.62 96 VAL A N 1
ATOM 792 C CA . VAL A 1 96 ? 11.347 -8.535 1.396 1.00 88.62 96 VAL A CA 1
ATOM 793 C C . VAL A 1 96 ? 11.014 -9.967 1.813 1.00 88.62 96 VAL A C 1
ATOM 795 O O . VAL A 1 96 ? 11.870 -10.643 2.378 1.00 88.62 96 VAL A O 1
ATOM 798 N N . GLY A 1 97 ? 9.793 -10.449 1.559 1.00 74.62 97 GLY A N 1
ATOM 799 C CA . GLY A 1 97 ? 9.340 -11.759 2.019 1.00 74.62 97 GLY A CA 1
ATOM 800 C C . GLY A 1 97 ? 10.171 -12.904 1.448 1.00 74.62 97 GLY A C 1
ATOM 801 O O . GLY A 1 97 ? 9.924 -13.366 0.335 1.00 74.62 97 GLY A O 1
ATOM 802 N N . CYS A 1 98 ? 11.130 -13.401 2.230 1.00 67.38 98 CYS A N 1
ATOM 803 C CA . CYS A 1 98 ? 11.728 -14.707 1.992 1.00 67.38 98 CYS A CA 1
ATOM 804 C C . CYS A 1 98 ? 10.613 -15.759 2.093 1.00 67.38 98 CYS A C 1
ATOM 806 O O . CYS A 1 98 ? 9.836 -15.740 3.045 1.00 67.38 98 CYS A O 1
ATOM 808 N N . ASP A 1 99 ? 10.532 -16.652 1.108 1.00 81.75 99 ASP A N 1
ATOM 809 C CA . ASP A 1 99 ? 9.581 -17.773 1.049 1.00 81.75 99 ASP A CA 1
ATOM 810 C C . ASP A 1 99 ? 8.098 -17.425 0.800 1.00 81.75 99 ASP A C 1
ATOM 812 O O . ASP A 1 99 ? 7.220 -18.255 1.038 1.00 81.75 99 ASP A O 1
ATOM 816 N N . ILE A 1 100 ? 7.790 -16.244 0.250 1.00 90.12 100 ILE A N 1
ATOM 817 C CA . ILE A 1 100 ? 6.429 -15.929 -0.216 1.00 90.12 100 ILE A CA 1
ATOM 818 C C . ILE A 1 100 ? 6.100 -16.658 -1.532 1.00 90.12 100 ILE A C 1
ATOM 820 O O . ILE A 1 100 ? 6.880 -16.666 -2.489 1.00 90.12 100 ILE A O 1
ATOM 824 N N . THR A 1 101 ? 4.919 -17.271 -1.618 1.00 94.06 101 THR A N 1
ATOM 825 C CA . THR A 1 101 ? 4.477 -17.971 -2.834 1.00 94.06 101 THR A CA 1
ATOM 826 C C . THR A 1 101 ? 4.023 -16.996 -3.925 1.00 94.06 101 THR A C 1
ATOM 828 O O . THR A 1 101 ? 3.585 -15.875 -3.658 1.00 94.06 101 THR A O 1
ATOM 831 N N . LEU A 1 102 ? 4.030 -17.435 -5.191 1.00 92.31 102 LEU A N 1
ATOM 832 C CA . LEU A 1 102 ? 3.494 -16.627 -6.296 1.00 92.31 102 LEU A CA 1
ATOM 833 C C . LEU A 1 102 ? 2.023 -16.236 -6.071 1.00 92.31 102 LEU A C 1
ATOM 835 O O . LEU A 1 102 ? 1.622 -15.124 -6.415 1.00 92.31 102 LEU A O 1
ATOM 839 N N . GLU A 1 103 ? 1.212 -17.132 -5.506 1.00 94.75 103 GLU A N 1
ATOM 840 C CA . GLU A 1 103 ? -0.189 -16.837 -5.197 1.00 94.75 103 GLU A CA 1
ATOM 841 C C . GLU A 1 103 ? -0.304 -15.678 -4.199 1.00 94.75 103 GLU A C 1
ATOM 843 O O . GLU A 1 103 ? -1.084 -14.745 -4.415 1.00 94.75 103 GLU A O 1
ATOM 848 N N . GLU A 1 104 ? 0.505 -15.697 -3.140 1.00 95.19 104 GLU A N 1
ATOM 849 C CA . GLU A 1 104 ? 0.540 -14.645 -2.126 1.00 95.19 104 GLU A CA 1
ATOM 850 C C . GLU A 1 104 ? 1.039 -13.320 -2.696 1.00 95.19 104 GLU A C 1
ATOM 852 O O . GLU A 1 104 ? 0.395 -12.294 -2.462 1.00 95.19 104 GLU A O 1
ATOM 857 N N . ILE A 1 105 ? 2.087 -13.339 -3.529 1.00 95.69 105 ILE A N 1
ATOM 858 C CA . ILE A 1 105 ? 2.563 -12.149 -4.249 1.00 95.69 105 ILE A CA 1
ATOM 859 C C . ILE A 1 105 ? 1.415 -11.522 -5.044 1.00 95.69 105 ILE A C 1
ATOM 861 O O . ILE A 1 105 ? 1.091 -10.343 -4.876 1.00 95.69 105 ILE A O 1
ATOM 865 N N . LEU A 1 106 ? 0.753 -12.308 -5.898 1.00 95.44 106 LEU A N 1
ATOM 866 C CA . LEU A 1 106 ? -0.321 -11.808 -6.758 1.00 95.44 106 LEU A CA 1
ATOM 867 C C . LEU A 1 106 ? -1.508 -11.290 -5.938 1.00 95.44 106 LEU A C 1
ATOM 869 O O . LEU A 1 106 ? -2.079 -10.241 -6.256 1.00 95.44 106 LEU A O 1
ATOM 873 N N . LYS A 1 107 ? -1.859 -11.989 -4.856 1.00 96.38 107 LYS A N 1
ATOM 874 C CA . LYS A 1 107 ? -2.923 -11.600 -3.928 1.00 96.38 107 LYS A CA 1
ATOM 875 C C . LYS A 1 107 ? -2.606 -10.281 -3.226 1.00 96.38 107 LYS A C 1
ATOM 877 O O . LYS A 1 107 ? -3.478 -9.412 -3.158 1.00 96.38 107 LYS A O 1
ATOM 882 N N . ASN A 1 108 ? -1.388 -10.111 -2.726 1.00 96.75 108 ASN A N 1
ATOM 883 C CA . ASN A 1 108 ? -0.955 -8.905 -2.025 1.00 96.75 108 ASN A CA 1
ATOM 884 C C . ASN A 1 108 ? -0.880 -7.702 -2.964 1.00 96.75 108 ASN A C 1
ATOM 886 O O . ASN A 1 108 ? -1.453 -6.654 -2.659 1.00 96.75 108 ASN A O 1
ATOM 890 N N . LEU A 1 109 ? -0.315 -7.875 -4.159 1.00 97.62 109 LEU A N 1
ATOM 891 C CA . LEU A 1 109 ? -0.292 -6.834 -5.186 1.00 97.62 109 LEU A CA 1
ATOM 892 C C . LEU A 1 109 ? -1.701 -6.426 -5.636 1.00 97.62 109 LEU A C 1
ATOM 894 O O . LEU A 1 109 ? -1.977 -5.236 -5.807 1.00 97.62 109 LEU A O 1
ATOM 898 N N . TYR A 1 110 ? -2.621 -7.386 -5.787 1.00 96.81 110 TYR A N 1
ATOM 899 C CA . TYR A 1 110 ? -4.020 -7.091 -6.099 1.00 96.81 110 TYR A CA 1
ATOM 900 C C . TYR A 1 110 ? -4.689 -6.272 -4.990 1.00 96.81 110 TYR A C 1
ATOM 902 O O . TYR A 1 110 ? -5.323 -5.249 -5.271 1.00 96.81 110 TYR A O 1
ATOM 910 N N . LYS A 1 111 ? -4.540 -6.690 -3.726 1.00 96.69 111 LYS A N 1
ATOM 911 C CA . LYS A 1 111 ? -5.093 -5.963 -2.576 1.00 96.69 111 LYS A CA 1
ATOM 912 C C . LYS A 1 111 ? -4.519 -4.548 -2.489 1.00 96.69 111 LYS A C 1
ATOM 914 O O . LYS A 1 111 ? -5.296 -3.598 -2.394 1.00 96.69 111 LYS A O 1
ATOM 919 N N . ALA A 1 112 ? -3.198 -4.397 -2.589 1.00 97.88 112 ALA A N 1
ATOM 920 C CA . ALA A 1 112 ? -2.526 -3.104 -2.528 1.00 97.88 112 ALA A CA 1
ATOM 921 C C . ALA A 1 112 ? -3.014 -2.163 -3.637 1.00 97.88 112 ALA A C 1
ATOM 923 O O . ALA A 1 112 ? -3.425 -1.041 -3.345 1.00 97.88 112 ALA A O 1
ATOM 924 N N . ALA A 1 113 ? -3.081 -2.622 -4.891 1.00 97.75 113 ALA A N 1
ATOM 925 C CA . ALA A 1 113 ? -3.586 -1.816 -6.006 1.00 97.75 113 ALA A CA 1
ATOM 926 C C . ALA A 1 113 ? -5.066 -1.424 -5.824 1.00 97.75 113 ALA A C 1
ATOM 928 O O . ALA A 1 113 ? -5.454 -0.275 -6.041 1.00 97.75 113 ALA A O 1
ATOM 929 N N . LYS A 1 114 ? -5.908 -2.360 -5.369 1.00 96.69 114 LYS A N 1
ATOM 930 C CA . LYS A 1 114 ? -7.339 -2.115 -5.150 1.00 96.69 114 LYS A CA 1
ATOM 931 C C . LYS A 1 114 ? -7.587 -1.079 -4.052 1.00 96.69 114 LYS A C 1
ATOM 933 O O . LYS A 1 114 ? -8.372 -0.151 -4.251 1.00 96.69 114 LYS A O 1
ATOM 938 N N . TYR A 1 115 ? -6.938 -1.228 -2.897 1.00 96.25 115 TYR A N 1
ATOM 939 C CA . TYR A 1 115 ? -7.124 -0.316 -1.766 1.00 96.25 115 TYR A CA 1
ATOM 940 C C . TYR A 1 115 ? -6.499 1.049 -2.033 1.00 96.25 115 TYR A C 1
ATOM 942 O O . TYR A 1 115 ? -7.140 2.069 -1.778 1.00 96.25 115 TYR A O 1
ATOM 950 N N . SER A 1 116 ? -5.300 1.091 -2.612 1.00 97.62 116 SER A N 1
ATOM 951 C CA . SER A 1 116 ? -4.662 2.360 -2.962 1.00 97.62 116 SER A CA 1
ATOM 952 C C . SER A 1 116 ? -5.479 3.157 -3.981 1.00 97.62 116 SER A C 1
ATOM 954 O O . SER A 1 116 ? -5.641 4.365 -3.811 1.00 97.62 116 SER A O 1
ATOM 956 N N . SER A 1 117 ? -6.099 2.493 -4.962 1.00 96.62 117 SER A N 1
ATOM 957 C CA . SER A 1 117 ? -7.046 3.135 -5.879 1.00 96.62 117 SER A CA 1
ATOM 958 C C . SER A 1 117 ? -8.291 3.658 -5.147 1.00 96.62 117 SER A C 1
ATOM 960 O O . SER A 1 117 ? -8.590 4.853 -5.212 1.00 96.62 117 SER A O 1
ATOM 962 N N . LYS A 1 118 ? -8.966 2.803 -4.358 1.00 96.19 118 LYS A N 1
ATOM 963 C CA . LYS A 1 118 ? -10.179 3.164 -3.595 1.00 96.19 118 LYS A CA 1
ATOM 964 C C . LYS A 1 118 ? -9.964 4.388 -2.696 1.00 96.19 118 LYS A C 1
ATOM 966 O O . LYS A 1 118 ? -10.822 5.266 -2.643 1.00 96.19 118 LYS A O 1
ATOM 971 N N . TYR A 1 119 ? -8.827 4.455 -2.004 1.00 95.81 119 TYR A N 1
ATOM 972 C CA . TYR A 1 119 ? -8.518 5.508 -1.029 1.00 95.81 119 TYR A CA 1
ATOM 973 C C . TYR A 1 119 ? -7.645 6.646 -1.589 1.00 95.81 119 TYR A C 1
ATOM 975 O O . TYR A 1 119 ? -7.228 7.532 -0.834 1.00 95.81 119 TYR A O 1
ATOM 983 N N . LYS A 1 120 ? -7.397 6.672 -2.909 1.00 97.06 120 LYS A N 1
ATOM 984 C CA . LYS A 1 120 ? -6.585 7.695 -3.597 1.00 97.06 120 LYS A CA 1
ATOM 985 C C . LYS A 1 120 ? -5.190 7.855 -2.963 1.00 97.06 120 LYS A C 1
ATOM 987 O O . LYS A 1 120 ? -4.784 8.957 -2.580 1.00 97.06 120 LYS A O 1
ATOM 992 N N . LEU A 1 121 ? -4.493 6.734 -2.795 1.00 97.56 121 LEU A N 1
ATOM 993 C CA . LEU A 1 121 ? -3.109 6.618 -2.320 1.00 97.56 121 LEU A CA 1
ATOM 994 C C . LEU A 1 121 ? -2.196 6.393 -3.534 1.00 97.56 121 LEU A C 1
ATOM 996 O O . LEU A 1 121 ? -1.761 5.276 -3.803 1.00 97.56 121 LEU A O 1
ATOM 1000 N N . PHE A 1 122 ? -2.003 7.438 -4.339 1.00 97.31 122 PHE A N 1
ATOM 1001 C CA . PHE A 1 122 ? -1.378 7.320 -5.662 1.00 97.31 122 PHE A CA 1
ATOM 1002 C C . PHE A 1 122 ? 0.075 6.841 -5.626 1.00 97.31 122 PHE A C 1
ATOM 1004 O O . PHE A 1 122 ? 0.497 6.119 -6.523 1.00 97.31 122 PHE A O 1
ATOM 1011 N N . ASP A 1 123 ? 0.813 7.192 -4.579 1.00 97.44 123 ASP A N 1
ATOM 1012 C CA . ASP A 1 123 ? 2.171 6.724 -4.311 1.00 97.44 123 ASP A CA 1
ATOM 1013 C C . ASP A 1 123 ? 2.221 5.196 -4.148 1.00 97.44 123 ASP A C 1
ATOM 1015 O O . ASP A 1 123 ? 3.026 4.515 -4.788 1.00 97.44 123 ASP A O 1
ATOM 1019 N N . LEU A 1 124 ? 1.294 4.644 -3.363 1.00 98.38 124 LEU A N 1
ATOM 1020 C CA . LEU A 1 124 ? 1.173 3.204 -3.136 1.00 98.38 124 LEU A CA 1
ATOM 1021 C C . LEU A 1 124 ? 0.610 2.471 -4.350 1.00 98.38 124 LEU A C 1
ATOM 1023 O O . LEU A 1 124 ? 1.023 1.348 -4.631 1.00 98.38 124 LEU A O 1
ATOM 1027 N N . TYR A 1 125 ? -0.299 3.107 -5.092 1.00 98.44 125 TYR A N 1
ATOM 1028 C CA . TYR A 1 125 ? -0.807 2.556 -6.346 1.00 98.44 125 TYR A CA 1
ATOM 1029 C C . TYR A 1 125 ? 0.323 2.401 -7.365 1.00 98.44 125 TYR A C 1
ATOM 1031 O O . TYR A 1 125 ? 0.488 1.332 -7.949 1.00 98.44 125 TYR A O 1
ATOM 1039 N N . ALA A 1 126 ? 1.148 3.439 -7.525 1.00 98.38 126 ALA A N 1
ATOM 1040 C CA . ALA A 1 126 ? 2.308 3.416 -8.406 1.00 98.38 126 ALA A CA 1
ATOM 1041 C C . ALA A 1 126 ? 3.302 2.317 -8.008 1.00 98.38 126 ALA A C 1
ATOM 1043 O O . ALA A 1 126 ? 3.724 1.533 -8.857 1.00 98.38 126 ALA A O 1
ATOM 1044 N N . ARG A 1 127 ? 3.616 2.202 -6.708 1.00 98.38 127 ARG A N 1
ATOM 1045 C CA . ARG A 1 127 ? 4.486 1.139 -6.178 1.00 98.38 127 ARG A CA 1
ATOM 1046 C C . ARG A 1 127 ? 3.917 -0.255 -6.447 1.00 98.38 127 ARG A C 1
ATOM 1048 O O . ARG A 1 127 ? 4.647 -1.117 -6.925 1.00 98.38 127 ARG A O 1
ATOM 1055 N N . ALA A 1 128 ? 2.618 -0.465 -6.236 1.00 98.50 128 ALA A N 1
ATOM 1056 C CA . ALA A 1 128 ? 1.967 -1.737 -6.544 1.00 98.50 128 ALA A CA 1
ATOM 1057 C C . ALA A 1 128 ? 2.058 -2.092 -8.038 1.00 98.50 128 ALA A C 1
ATOM 1059 O O . ALA A 1 128 ? 2.348 -3.238 -8.378 1.00 98.50 128 ALA A O 1
ATOM 1060 N N . GLN A 1 129 ? 1.843 -1.128 -8.940 1.00 98.62 129 GLN A N 1
ATOM 1061 C CA . GLN A 1 129 ? 1.967 -1.373 -10.381 1.00 98.62 129 GLN A CA 1
ATOM 1062 C C . GLN A 1 129 ? 3.413 -1.642 -10.801 1.00 98.62 129 GLN A C 1
ATOM 1064 O O . GLN A 1 129 ? 3.651 -2.547 -11.597 1.00 98.62 129 GLN A O 1
ATOM 1069 N N . TYR A 1 130 ? 4.382 -0.940 -10.213 1.00 98.62 130 TYR A N 1
ATOM 1070 C CA . TYR A 1 130 ? 5.798 -1.211 -10.445 1.00 98.62 130 TYR A CA 1
ATOM 1071 C C . TYR A 1 130 ? 6.164 -2.651 -10.064 1.00 98.62 130 TYR A C 1
ATOM 1073 O O . TYR A 1 130 ? 6.705 -3.377 -10.895 1.00 98.62 130 TYR A O 1
ATOM 1081 N N . LEU A 1 131 ? 5.794 -3.105 -8.862 1.00 98.25 131 LEU A N 1
ATOM 1082 C CA . LEU A 1 131 ? 6.081 -4.472 -8.411 1.00 98.25 131 LEU A CA 1
ATOM 1083 C C . LEU A 1 131 ? 5.347 -5.538 -9.236 1.00 98.25 131 LEU A C 1
ATOM 1085 O O . LEU A 1 131 ? 5.914 -6.592 -9.522 1.00 98.25 131 LEU A O 1
ATOM 1089 N N . LYS A 1 132 ? 4.117 -5.264 -9.696 1.00 98.00 132 LYS A N 1
ATOM 1090 C CA . LYS A 1 132 ? 3.436 -6.134 -10.676 1.00 98.00 132 LYS A CA 1
ATOM 1091 C C . LYS A 1 132 ? 4.242 -6.244 -11.969 1.00 98.00 132 LYS A C 1
ATOM 1093 O O . LYS A 1 132 ? 4.361 -7.347 -12.504 1.00 98.00 132 LYS A O 1
ATOM 1098 N N . GLY A 1 133 ? 4.805 -5.127 -12.431 1.00 98.12 133 GLY A N 1
ATOM 1099 C CA . GLY A 1 133 ? 5.692 -5.069 -13.589 1.00 98.12 133 GLY A CA 1
ATOM 1100 C C . GLY A 1 133 ? 6.935 -5.933 -13.410 1.00 98.12 133 GLY A C 1
ATOM 1101 O O . GLY A 1 133 ? 7.234 -6.744 -14.284 1.00 98.12 133 GLY A O 1
ATOM 1102 N N . VAL A 1 134 ? 7.602 -5.825 -12.256 1.00 97.19 134 VAL A N 1
ATOM 1103 C CA . VAL A 1 134 ? 8.769 -6.651 -11.898 1.00 97.19 134 VAL A CA 1
ATOM 1104 C C . VAL A 1 134 ? 8.409 -8.137 -11.922 1.00 97.19 134 VAL A C 1
ATOM 1106 O O . VAL A 1 134 ? 9.026 -8.897 -12.665 1.00 97.19 134 VAL A O 1
ATOM 1109 N N . ASN A 1 135 ? 7.340 -8.542 -11.227 1.00 96.31 135 ASN A N 1
ATOM 1110 C CA . ASN A 1 135 ? 6.898 -9.940 -11.216 1.00 96.31 135 ASN A CA 1
ATOM 1111 C C . ASN A 1 135 ? 6.532 -10.455 -12.621 1.00 96.31 135 ASN A C 1
ATOM 1113 O O . ASN A 1 135 ? 6.815 -11.598 -12.978 1.00 96.31 135 ASN A O 1
ATOM 1117 N N . SER A 1 136 ? 5.902 -9.617 -13.448 1.00 97.31 136 SER A N 1
ATOM 1118 C CA . SER A 1 136 ? 5.575 -9.978 -14.831 1.00 97.31 136 SER A CA 1
ATOM 1119 C C . SER A 1 136 ? 6.828 -10.130 -15.693 1.00 97.31 136 SER A C 1
ATOM 1121 O O . SER A 1 136 ? 6.879 -11.040 -16.521 1.00 97.31 136 SER A O 1
ATOM 1123 N N . LEU A 1 137 ? 7.837 -9.275 -15.500 1.00 97.19 137 LEU A N 1
ATOM 1124 C CA . LEU A 1 137 ? 9.112 -9.336 -16.213 1.00 97.19 137 LEU A CA 1
ATOM 1125 C C . LEU A 1 137 ? 9.878 -10.621 -15.879 1.00 97.19 137 LEU A C 1
ATOM 1127 O O . LEU A 1 137 ? 10.288 -11.327 -16.797 1.00 97.19 137 LEU A O 1
ATOM 1131 N N . GLU A 1 138 ? 9.993 -10.972 -14.597 1.00 94.56 138 GLU A N 1
ATOM 1132 C CA . GLU A 1 138 ? 10.618 -12.227 -14.142 1.00 94.56 138 GLU A CA 1
ATOM 1133 C C . GLU A 1 138 ? 9.956 -13.459 -14.774 1.00 94.56 138 GLU A C 1
ATOM 1135 O O . GLU A 1 138 ? 10.610 -14.433 -15.146 1.00 94.56 138 GLU A O 1
ATOM 1140 N N . ARG A 1 139 ? 8.638 -13.384 -14.973 1.00 95.25 139 ARG A N 1
ATOM 1141 C CA . ARG A 1 139 ? 7.826 -14.428 -15.611 1.00 95.25 139 ARG A CA 1
ATOM 1142 C C . ARG A 1 139 ? 7.797 -14.336 -17.138 1.00 95.25 139 ARG A C 1
ATOM 1144 O O . ARG A 1 139 ? 7.038 -15.068 -17.772 1.00 95.25 139 ARG A O 1
ATOM 1151 N N . LYS A 1 140 ? 8.593 -13.443 -17.736 1.00 96.88 140 LYS A N 1
ATOM 1152 C CA . LYS A 1 140 ? 8.686 -13.195 -19.187 1.00 96.88 140 LYS A CA 1
ATOM 1153 C C . LYS A 1 140 ? 7.357 -12.781 -19.834 1.00 96.88 140 LYS A C 1
ATOM 1155 O O . LYS A 1 140 ? 7.155 -12.922 -21.040 1.00 96.88 140 LYS A O 1
ATOM 1160 N N . LEU A 1 141 ? 6.437 -12.222 -19.049 1.00 97.62 141 LEU A N 1
ATOM 1161 C CA . LEU A 1 141 ? 5.165 -11.664 -19.508 1.00 97.62 141 LEU A CA 1
ATOM 1162 C C . LEU A 1 141 ? 5.369 -10.212 -19.949 1.00 97.62 141 LEU A C 1
ATOM 1164 O O . LEU A 1 141 ? 4.805 -9.278 -19.378 1.00 97.62 141 LEU A O 1
ATOM 1168 N N . TYR A 1 142 ? 6.200 -10.015 -20.972 1.00 97.44 142 TYR A N 1
ATOM 1169 C CA . TYR A 1 142 ? 6.750 -8.698 -21.295 1.00 97.44 142 TYR A CA 1
ATOM 1170 C C . TYR A 1 142 ? 5.689 -7.643 -21.629 1.00 97.44 142 TYR A C 1
ATOM 1172 O O . TYR A 1 142 ? 5.794 -6.506 -21.182 1.00 97.44 142 TYR A O 1
ATOM 1180 N N . LYS A 1 143 ? 4.617 -8.017 -22.342 1.00 96.19 143 LYS A N 1
ATOM 1181 C CA . LYS A 1 143 ? 3.502 -7.096 -22.628 1.00 96.19 143 LYS A CA 1
ATOM 1182 C C . LYS A 1 143 ? 2.834 -6.600 -21.341 1.00 96.19 143 LYS A C 1
ATOM 1184 O O . LYS A 1 143 ? 2.593 -5.405 -21.201 1.00 96.19 143 LYS A O 1
ATOM 1189 N N . CYS A 1 144 ? 2.576 -7.504 -20.392 1.00 97.12 144 CYS A N 1
ATOM 1190 C CA . CYS A 1 144 ? 1.997 -7.160 -19.094 1.00 97.12 144 CYS A CA 1
ATOM 1191 C C . CYS A 1 144 ? 2.945 -6.274 -18.284 1.00 97.12 144 CYS A C 1
ATOM 1193 O O . CYS A 1 144 ? 2.506 -5.255 -17.753 1.00 97.12 144 CYS A O 1
ATOM 1195 N N . ALA A 1 145 ? 4.233 -6.629 -18.256 1.00 98.38 145 ALA A N 1
ATOM 1196 C CA . ALA A 1 145 ? 5.262 -5.851 -17.581 1.00 98.38 145 ALA A CA 1
ATOM 1197 C C . ALA A 1 145 ? 5.324 -4.417 -18.128 1.00 98.38 145 ALA A C 1
ATOM 1199 O O . ALA A 1 145 ? 5.243 -3.463 -17.358 1.00 98.38 145 ALA A O 1
ATOM 1200 N N . SER A 1 146 ? 5.357 -4.245 -19.455 1.00 98.12 146 SER A N 1
ATOM 1201 C CA . SER A 1 146 ? 5.353 -2.922 -20.086 1.00 98.12 146 SER A CA 1
ATOM 1202 C C . SER A 1 146 ? 4.128 -2.093 -19.700 1.00 98.12 146 SER A C 1
ATOM 1204 O O . SER A 1 146 ? 4.282 -0.937 -19.314 1.00 98.12 146 SER A O 1
ATOM 1206 N N . THR A 1 147 ? 2.919 -2.664 -19.759 1.00 98.19 147 THR A N 1
ATOM 1207 C CA . THR A 1 147 ? 1.693 -1.953 -19.358 1.00 98.19 147 THR A CA 1
ATOM 1208 C C . THR A 1 147 ? 1.752 -1.502 -17.899 1.00 98.19 147 THR A C 1
ATOM 1210 O O . THR A 1 147 ? 1.429 -0.357 -17.600 1.00 98.19 147 THR A O 1
ATOM 1213 N N . GLN A 1 148 ? 2.198 -2.376 -16.999 1.00 98.50 148 GLN A N 1
ATOM 1214 C CA . GLN A 1 148 ? 2.260 -2.093 -15.564 1.00 98.50 148 GLN A CA 1
ATOM 1215 C C . GLN A 1 148 ? 3.335 -1.053 -15.222 1.00 98.50 148 GLN A C 1
ATOM 1217 O O . GLN A 1 148 ? 3.083 -0.153 -14.423 1.00 98.50 148 GLN A O 1
ATOM 1222 N N . PHE A 1 149 ? 4.504 -1.109 -15.868 1.00 98.62 149 PHE A N 1
ATOM 1223 C CA . PHE A 1 149 ? 5.536 -0.082 -15.712 1.00 98.62 149 PHE A CA 1
ATOM 1224 C C . PHE A 1 149 ? 5.085 1.279 -16.245 1.00 98.62 149 PHE A C 1
ATOM 1226 O O . PHE A 1 149 ? 5.301 2.290 -15.581 1.00 98.62 149 PHE A O 1
ATOM 1233 N N . LEU A 1 150 ? 4.421 1.328 -17.404 1.00 98.25 150 LEU A N 1
ATOM 1234 C CA . LEU A 1 150 ? 3.863 2.576 -17.940 1.00 98.25 150 LEU A CA 1
ATOM 1235 C C . LEU A 1 150 ? 2.801 3.171 -17.007 1.00 98.25 150 LEU A C 1
ATOM 1237 O O . LEU A 1 150 ? 2.781 4.382 -16.786 1.00 98.25 150 LEU A O 1
ATOM 1241 N N . GLU A 1 151 ? 1.951 2.323 -16.426 1.00 97.75 151 GLU A N 1
ATOM 1242 C CA . GLU A 1 151 ? 0.955 2.749 -15.446 1.00 97.75 151 GLU A CA 1
ATOM 1243 C C . GLU A 1 151 ? 1.619 3.309 -14.178 1.00 97.75 151 GLU A C 1
ATOM 1245 O O . GLU A 1 151 ? 1.271 4.403 -13.739 1.00 97.75 151 GLU A O 1
ATOM 1250 N N . ALA A 1 152 ? 2.625 2.624 -13.624 1.00 98.38 152 ALA A N 1
ATOM 1251 C CA . ALA A 1 152 ? 3.388 3.114 -12.475 1.00 98.38 152 ALA A CA 1
ATOM 1252 C C . ALA A 1 152 ? 4.053 4.471 -12.761 1.00 98.38 152 ALA A C 1
ATOM 1254 O O . ALA A 1 152 ? 3.959 5.407 -11.960 1.00 98.38 152 ALA A O 1
ATOM 1255 N N . LEU A 1 153 ? 4.678 4.596 -13.934 1.00 97.69 153 LEU A N 1
ATOM 1256 C CA . LEU A 1 153 ? 5.377 5.799 -14.363 1.00 97.69 153 LEU A CA 1
ATOM 1257 C C . LEU A 1 153 ? 4.447 7.015 -14.420 1.00 97.69 153 LEU A C 1
ATOM 1259 O O . LEU A 1 153 ? 4.822 8.083 -13.940 1.00 97.69 153 LEU A O 1
ATOM 1263 N N . GLN A 1 154 ? 3.219 6.849 -14.926 1.00 97.25 154 GLN A N 1
ATOM 1264 C CA . GLN A 1 154 ? 2.228 7.928 -14.989 1.00 97.25 154 GLN A CA 1
ATOM 1265 C C . GLN A 1 154 ? 2.008 8.596 -13.622 1.00 97.25 154 GLN A C 1
ATOM 1267 O O . GLN A 1 154 ? 1.817 9.812 -13.547 1.00 97.25 154 GLN A O 1
ATOM 1272 N N . TYR A 1 155 ? 2.014 7.815 -12.541 1.00 97.25 155 TYR A N 1
ATOM 1273 C CA . TYR A 1 155 ? 1.837 8.325 -11.184 1.00 97.25 155 TYR A CA 1
ATOM 1274 C C . TYR A 1 155 ? 3.147 8.822 -10.575 1.00 97.25 155 TYR A C 1
ATOM 1276 O O . TYR A 1 155 ? 3.145 9.891 -9.971 1.00 97.25 155 TYR A O 1
ATOM 1284 N N . PHE A 1 156 ? 4.267 8.120 -10.769 1.00 97.50 156 PHE A N 1
ATOM 1285 C CA . PHE A 1 156 ? 5.558 8.586 -10.254 1.00 97.50 156 PHE A CA 1
ATOM 1286 C C . PHE A 1 156 ? 5.987 9.928 -10.850 1.00 97.50 156 PHE A C 1
ATOM 1288 O O . PHE A 1 156 ? 6.528 10.752 -10.118 1.00 97.50 156 PHE A O 1
ATOM 1295 N N . THR A 1 157 ? 5.689 10.183 -12.128 1.00 94.50 157 THR A N 1
ATOM 1296 C CA . THR A 1 157 ? 5.920 11.491 -12.757 1.00 94.50 157 THR A CA 1
ATOM 1297 C C . THR A 1 157 ? 5.054 12.586 -12.144 1.00 94.50 157 THR A C 1
ATOM 1299 O O . THR A 1 157 ? 5.550 13.672 -11.895 1.00 94.50 157 THR A O 1
ATOM 1302 N N . LYS A 1 158 ? 3.780 12.313 -11.835 1.00 94.50 158 LYS A N 1
ATOM 1303 C CA . LYS A 1 158 ? 2.898 13.300 -11.181 1.00 94.50 158 LYS A CA 1
ATOM 1304 C C . LYS A 1 158 ? 3.313 13.635 -9.746 1.00 94.50 158 LYS A C 1
ATOM 1306 O O . LYS A 1 158 ? 2.890 14.660 -9.229 1.00 94.50 158 LYS A O 1
ATOM 1311 N N . LEU A 1 159 ? 4.050 12.737 -9.096 1.00 93.44 159 LEU A N 1
ATOM 1312 C CA . LEU A 1 159 ? 4.507 12.875 -7.713 1.00 93.44 159 LEU A CA 1
ATOM 1313 C C . LEU A 1 159 ? 5.964 13.354 -7.613 1.00 93.44 159 LEU A C 1
ATOM 1315 O O . LEU A 1 159 ? 6.478 13.459 -6.506 1.00 93.44 159 LEU A O 1
ATOM 1319 N N . ASP A 1 160 ? 6.645 13.584 -8.741 1.00 92.19 160 ASP A N 1
ATOM 1320 C CA . ASP A 1 160 ? 8.075 13.921 -8.803 1.00 92.19 160 ASP A CA 1
ATOM 1321 C C . ASP A 1 160 ? 8.988 12.916 -8.059 1.00 92.19 160 ASP A C 1
ATOM 1323 O O . ASP A 1 160 ? 10.053 13.245 -7.526 1.00 92.19 160 ASP A O 1
ATOM 1327 N N . HIS A 1 161 ? 8.601 11.633 -8.043 1.00 91.88 161 HIS A N 1
ATOM 1328 C CA . HIS A 1 161 ? 9.363 10.552 -7.407 1.00 91.88 161 HIS A CA 1
ATOM 1329 C C . HIS A 1 161 ? 10.530 10.088 -8.296 1.00 91.88 161 HIS A C 1
ATOM 1331 O O . HIS A 1 161 ? 10.544 8.974 -8.822 1.00 91.88 161 HIS A O 1
ATOM 1337 N N . ASN A 1 162 ? 11.550 10.938 -8.437 1.00 91.56 162 ASN A N 1
ATOM 1338 C CA . ASN A 1 162 ? 12.678 10.748 -9.358 1.00 91.56 162 ASN A CA 1
ATOM 1339 C C . ASN A 1 162 ? 13.361 9.372 -9.268 1.00 91.56 162 ASN A C 1
ATOM 1341 O O . ASN A 1 162 ? 13.686 8.773 -10.290 1.00 91.56 162 ASN A O 1
ATOM 1345 N N . ASN A 1 163 ? 13.578 8.843 -8.059 1.00 92.12 163 ASN A N 1
ATOM 1346 C CA . ASN A 1 163 ? 14.204 7.524 -7.910 1.00 92.12 163 ASN A CA 1
ATOM 1347 C C . ASN A 1 163 ? 13.312 6.409 -8.475 1.00 92.12 163 ASN A C 1
ATOM 1349 O O . ASN A 1 163 ? 13.798 5.565 -9.220 1.00 92.12 163 ASN A O 1
ATOM 1353 N N . SER A 1 164 ? 12.013 6.435 -8.179 1.00 95.56 164 SER A N 1
ATOM 1354 C CA . SER A 1 164 ? 11.057 5.452 -8.695 1.00 95.56 164 SER A CA 1
ATOM 1355 C C . SER A 1 164 ? 10.869 5.578 -10.207 1.00 95.56 164 SER A C 1
ATOM 1357 O O . SER A 1 164 ? 10.783 4.566 -10.898 1.00 95.56 164 SER A O 1
ATOM 1359 N N . MET A 1 165 ? 10.875 6.803 -10.744 1.00 96.06 165 MET A N 1
ATOM 1360 C CA . MET A 1 165 ? 10.871 7.041 -12.191 1.00 96.06 165 MET A CA 1
ATOM 1361 C C . MET A 1 165 ? 12.099 6.424 -12.865 1.00 96.06 165 MET A C 1
ATOM 1363 O O . MET A 1 165 ? 11.952 5.737 -13.871 1.00 96.06 165 MET A O 1
ATOM 1367 N N . PHE A 1 166 ? 13.294 6.622 -12.298 1.00 95.44 166 PHE A N 1
ATOM 1368 C CA . PHE A 1 166 ? 14.528 6.020 -12.803 1.00 95.44 166 PHE A CA 1
ATOM 1369 C C . PHE A 1 166 ? 14.425 4.491 -12.873 1.00 95.44 166 PHE A C 1
ATOM 1371 O O . PHE A 1 166 ? 14.655 3.915 -13.937 1.00 95.44 166 PHE A O 1
ATOM 1378 N N . GLU A 1 167 ? 14.032 3.837 -11.774 1.00 96.12 167 GLU A N 1
ATOM 1379 C CA . GLU A 1 167 ? 13.927 2.371 -11.739 1.00 96.12 167 GLU A CA 1
ATOM 1380 C C . GLU A 1 167 ? 12.855 1.854 -12.709 1.00 96.12 167 GLU A C 1
ATOM 1382 O O . GLU A 1 167 ? 13.047 0.834 -13.373 1.00 96.12 167 GLU A O 1
ATOM 1387 N N . THR A 1 168 ? 11.751 2.590 -12.857 1.00 97.81 168 THR A N 1
ATOM 1388 C CA . THR A 1 168 ? 10.663 2.229 -13.776 1.00 97.81 168 THR A CA 1
ATOM 1389 C C . THR A 1 168 ? 11.096 2.355 -15.236 1.00 97.81 168 THR A C 1
ATOM 1391 O O . THR A 1 168 ? 10.873 1.431 -16.016 1.00 97.81 168 THR A O 1
ATOM 1394 N N . TYR A 1 169 ? 11.770 3.447 -15.616 1.00 98.06 169 TYR A N 1
ATOM 1395 C CA . TYR A 1 169 ? 12.319 3.611 -16.965 1.00 98.06 169 TYR A CA 1
ATOM 1396 C C . TYR A 1 169 ? 13.355 2.538 -17.299 1.00 98.06 169 TYR A C 1
ATOM 1398 O O . TYR A 1 169 ? 13.301 1.950 -18.380 1.00 98.06 169 TYR A O 1
ATOM 1406 N N . LYS A 1 170 ? 14.256 2.234 -16.357 1.00 97.38 170 LYS A N 1
ATOM 1407 C CA . LYS A 1 170 ? 15.241 1.155 -16.500 1.00 97.38 170 LYS A CA 1
ATOM 1408 C C . LYS A 1 170 ? 14.553 -0.193 -16.727 1.00 97.38 170 LYS A C 1
ATOM 1410 O O . LYS A 1 170 ? 14.877 -0.895 -17.680 1.00 97.38 170 LYS A O 1
ATOM 1415 N N . SER A 1 171 ? 13.564 -0.530 -15.903 1.00 98.00 171 SER A N 1
ATOM 1416 C CA . SER A 1 171 ? 12.839 -1.805 -15.994 1.00 98.00 171 SER A CA 1
ATOM 1417 C C . SER A 1 171 ? 12.028 -1.929 -17.288 1.00 98.00 171 SER A C 1
ATOM 1419 O O . SER A 1 171 ? 12.000 -2.991 -17.914 1.00 98.00 171 SER A O 1
ATOM 1421 N N . LEU A 1 172 ? 11.422 -0.831 -17.749 1.00 97.69 172 LEU A N 1
ATOM 1422 C CA . LEU A 1 172 ? 10.724 -0.785 -19.031 1.00 97.69 172 LEU A CA 1
ATOM 1423 C C . LEU A 1 172 ? 11.689 -0.966 -20.209 1.00 97.69 172 LEU A C 1
ATOM 1425 O O . LEU A 1 172 ? 11.385 -1.719 -21.133 1.00 97.69 172 LEU A O 1
ATOM 1429 N N . ALA A 1 173 ? 12.867 -0.337 -20.157 1.00 97.56 173 ALA A N 1
ATOM 1430 C CA . ALA A 1 173 ? 13.904 -0.538 -21.160 1.00 97.56 173 ALA A CA 1
ATOM 1431 C C . ALA A 1 173 ? 14.356 -1.999 -21.230 1.00 97.56 173 ALA A C 1
ATOM 1433 O O . ALA A 1 173 ? 14.366 -2.573 -22.316 1.00 97.56 173 ALA A O 1
ATOM 1434 N N . ILE A 1 174 ? 14.656 -2.618 -20.083 1.00 97.00 174 ILE A N 1
ATOM 1435 C CA . ILE A 1 174 ? 15.027 -4.040 -19.997 1.00 97.00 174 ILE A CA 1
ATOM 1436 C C . ILE A 1 174 ? 13.928 -4.909 -20.618 1.00 97.00 174 ILE A C 1
ATOM 1438 O O . ILE A 1 174 ? 14.204 -5.730 -21.486 1.00 97.00 174 ILE A O 1
ATOM 1442 N N . THR A 1 175 ? 12.664 -4.655 -20.267 1.00 97.81 175 THR A N 1
ATOM 1443 C CA . THR A 1 175 ? 11.502 -5.375 -20.821 1.00 97.81 175 THR A CA 1
ATOM 1444 C C . THR A 1 175 ? 11.430 -5.303 -22.353 1.00 97.81 175 THR A C 1
ATOM 1446 O O . THR A 1 175 ? 10.983 -6.248 -23.004 1.00 97.81 175 THR A O 1
ATOM 1449 N N . LEU A 1 176 ? 11.837 -4.182 -22.952 1.00 96.94 176 LEU A N 1
ATOM 1450 C CA . LEU A 1 176 ? 11.850 -3.993 -24.405 1.00 96.94 176 LEU A CA 1
ATOM 1451 C C . LEU A 1 176 ? 13.073 -4.646 -25.058 1.00 96.94 176 LEU A C 1
ATOM 1453 O O . LEU A 1 176 ? 12.945 -5.255 -26.118 1.00 96.94 176 LEU A O 1
ATOM 1457 N N . ILE A 1 177 ? 14.237 -4.572 -24.416 1.00 95.88 177 ILE A N 1
ATOM 1458 C CA . ILE A 1 177 ? 15.473 -5.220 -24.875 1.00 95.88 177 ILE A CA 1
ATOM 1459 C C . ILE A 1 177 ? 15.300 -6.741 -24.924 1.00 95.88 177 ILE A C 1
ATOM 1461 O O . ILE A 1 177 ? 15.651 -7.358 -25.927 1.00 95.88 177 ILE A O 1
ATOM 1465 N N . GLU A 1 178 ? 14.665 -7.332 -23.910 1.00 94.81 178 GLU A N 1
ATOM 1466 C CA . GLU A 1 178 ? 14.291 -8.755 -23.879 1.00 94.81 178 GLU A CA 1
ATOM 1467 C C . GLU A 1 178 ? 13.388 -9.158 -25.063 1.00 94.81 178 GLU A C 1
ATOM 1469 O O . GLU A 1 178 ? 13.457 -10.274 -25.575 1.00 94.81 178 GLU A O 1
ATOM 1474 N N . GLN A 1 179 ? 12.576 -8.223 -25.564 1.00 95.25 179 GLN A N 1
ATOM 1475 C CA . GLN A 1 179 ? 11.749 -8.399 -26.763 1.00 95.25 179 GLN A CA 1
ATOM 1476 C C . GLN A 1 179 ? 12.486 -8.067 -28.074 1.00 95.25 179 GLN A C 1
ATOM 1478 O O . GLN A 1 179 ? 11.865 -8.065 -29.136 1.00 95.25 179 GLN A O 1
ATOM 1483 N N . LYS A 1 180 ? 13.794 -7.777 -28.027 1.00 95.50 180 LYS A N 1
ATOM 1484 C CA . LYS A 1 180 ? 14.623 -7.313 -29.159 1.00 95.50 180 LYS A CA 1
ATOM 1485 C C . LYS A 1 180 ? 14.171 -5.970 -29.753 1.00 95.50 180 LYS A C 1
ATOM 1487 O O . LYS A 1 180 ? 14.504 -5.624 -30.885 1.00 95.50 180 LYS A O 1
ATOM 1492 N N . LEU A 1 181 ? 13.428 -5.183 -28.976 1.00 95.94 181 LEU A N 1
ATOM 1493 C CA . LEU A 1 181 ? 12.947 -3.844 -29.318 1.00 95.94 181 LEU A CA 1
ATOM 1494 C C . LEU A 1 181 ? 13.973 -2.783 -28.885 1.00 95.94 181 LEU A C 1
ATOM 1496 O O . LEU A 1 181 ? 13.684 -1.876 -28.102 1.00 95.94 181 LEU A O 1
ATOM 1500 N N . TYR A 1 182 ? 15.205 -2.918 -29.383 1.00 95.50 182 TYR A N 1
ATOM 1501 C CA . TYR A 1 182 ? 16.373 -2.160 -28.914 1.00 95.50 182 TYR A CA 1
ATOM 1502 C C . TYR A 1 182 ? 16.211 -0.645 -29.051 1.00 95.50 182 TYR A C 1
ATOM 1504 O O . TYR A 1 182 ? 16.526 0.100 -28.125 1.00 95.50 182 TYR A O 1
ATOM 1512 N N . LYS A 1 183 ? 15.654 -0.175 -30.176 1.00 95.44 183 LYS A N 1
ATOM 1513 C CA . LYS A 1 183 ? 15.424 1.259 -30.411 1.00 95.44 183 LYS A CA 1
ATOM 1514 C C . LYS A 1 183 ? 14.473 1.856 -29.373 1.00 95.44 183 LYS A C 1
ATOM 1516 O O . LYS A 1 183 ? 14.750 2.930 -28.852 1.00 95.44 183 LYS A O 1
ATOM 1521 N N . GLN A 1 184 ? 13.380 1.161 -29.047 1.00 95.06 184 GLN A N 1
ATOM 1522 C CA . GLN A 1 184 ? 12.462 1.611 -27.998 1.00 95.06 184 GLN A CA 1
ATOM 1523 C C . GLN A 1 184 ? 13.112 1.528 -26.609 1.00 95.06 184 GLN A C 1
ATOM 1525 O O . GLN A 1 184 ? 12.943 2.439 -25.803 1.00 95.06 184 GLN A O 1
ATOM 1530 N N . GLY A 1 185 ? 13.885 0.471 -26.338 1.00 96.38 185 GLY A N 1
ATOM 1531 C CA . GLY A 1 185 ? 14.623 0.323 -25.083 1.00 96.38 185 GLY A CA 1
ATOM 1532 C C . GLY A 1 185 ? 15.603 1.475 -24.830 1.00 96.38 185 GLY A C 1
ATOM 1533 O O . GLY A 1 185 ? 15.623 2.033 -23.733 1.00 96.38 185 GLY A O 1
ATOM 1534 N N . LEU A 1 186 ? 16.353 1.895 -25.856 1.00 96.31 186 LEU A N 1
ATOM 1535 C CA . LEU A 1 186 ? 17.295 3.018 -25.776 1.00 96.31 186 LEU A CA 1
ATOM 1536 C C . LEU A 1 186 ? 16.623 4.330 -25.350 1.00 96.31 186 LEU A C 1
ATOM 1538 O O . LEU A 1 186 ? 17.164 5.020 -24.489 1.00 96.31 186 LEU A O 1
ATOM 1542 N N . ILE A 1 187 ? 15.425 4.627 -25.867 1.00 96.62 187 ILE A N 1
ATOM 1543 C CA . ILE A 1 187 ? 14.665 5.835 -25.497 1.00 96.62 187 ILE A CA 1
ATOM 1544 C C . ILE A 1 187 ? 14.421 5.878 -23.984 1.00 96.62 187 ILE A C 1
ATOM 1546 O O . ILE A 1 187 ? 14.647 6.901 -23.338 1.00 96.62 187 ILE A O 1
ATOM 1550 N N . TYR A 1 188 ? 13.999 4.762 -23.389 1.00 97.25 188 TYR A N 1
ATOM 1551 C CA . TYR A 1 188 ? 13.742 4.714 -21.950 1.00 97.25 188 TYR A CA 1
ATOM 1552 C C . TYR A 1 188 ? 15.029 4.722 -21.114 1.00 97.25 188 TYR A C 1
ATOM 1554 O O . TYR A 1 188 ? 15.043 5.309 -20.032 1.00 97.25 188 TYR A O 1
ATOM 1562 N N . LEU A 1 189 ? 16.137 4.170 -21.621 1.00 96.44 189 LEU A N 1
ATOM 1563 C CA . LEU A 1 189 ? 17.451 4.329 -20.984 1.00 96.44 189 LEU A CA 1
ATOM 1564 C C . LEU A 1 189 ? 17.928 5.786 -21.006 1.00 96.44 189 LEU A C 1
ATOM 1566 O O . LEU A 1 189 ? 18.535 6.237 -20.036 1.00 96.44 189 LEU A O 1
ATOM 1570 N N . ASP A 1 190 ? 17.651 6.535 -22.075 1.00 95.19 190 ASP A N 1
ATOM 1571 C CA . ASP A 1 190 ? 17.941 7.970 -22.147 1.00 95.19 190 ASP A CA 1
ATOM 1572 C C . ASP A 1 190 ? 17.102 8.769 -21.146 1.00 95.19 190 ASP A C 1
ATOM 1574 O O . ASP A 1 190 ? 17.642 9.621 -20.437 1.00 95.19 190 ASP A O 1
ATOM 1578 N N . MET A 1 191 ? 15.813 8.441 -21.008 1.00 95.38 191 MET A N 1
ATOM 1579 C CA . MET A 1 191 ? 14.946 9.043 -19.989 1.00 95.38 191 MET A CA 1
ATOM 1580 C C . MET A 1 191 ? 15.452 8.759 -18.567 1.00 95.38 191 MET A C 1
ATOM 1582 O O . MET A 1 191 ? 15.552 9.681 -17.755 1.00 95.38 191 MET A O 1
ATOM 1586 N N . ALA A 1 192 ? 15.840 7.513 -18.268 1.00 94.75 192 ALA A N 1
ATOM 1587 C CA . ALA A 1 192 ? 16.456 7.162 -16.988 1.00 94.75 192 ALA A CA 1
ATOM 1588 C C . ALA A 1 192 ? 17.761 7.946 -16.754 1.00 94.75 192 ALA A C 1
ATOM 1590 O O . ALA A 1 192 ? 18.003 8.449 -15.656 1.00 94.75 192 ALA A O 1
ATOM 1591 N N . HIS A 1 193 ? 18.588 8.103 -17.791 1.00 92.25 193 HIS A N 1
ATOM 1592 C CA . HIS A 1 193 ? 19.853 8.831 -17.701 1.00 92.25 193 HIS A CA 1
ATOM 1593 C C . HIS A 1 193 ? 19.641 10.313 -17.380 1.00 92.25 193 HIS A C 1
ATOM 1595 O O . HIS A 1 193 ? 20.330 10.850 -16.512 1.00 92.25 193 HIS A O 1
ATOM 1601 N N . GLY A 1 194 ? 18.657 10.951 -18.021 1.00 91.88 194 GLY A N 1
ATOM 1602 C CA . GLY A 1 194 ? 18.304 12.350 -17.774 1.00 91.88 194 GLY A CA 1
ATOM 1603 C C . GLY A 1 194 ? 17.960 12.630 -16.309 1.00 91.88 194 GLY A C 1
ATOM 1604 O O . GLY A 1 194 ? 18.401 13.634 -15.757 1.00 91.88 194 GLY A O 1
ATOM 1605 N N . ILE A 1 195 ? 17.266 11.705 -15.634 1.00 90.75 195 ILE A N 1
ATOM 1606 C CA . ILE A 1 195 ? 16.946 11.837 -14.201 1.00 90.75 195 ILE A CA 1
ATOM 1607 C C . ILE A 1 195 ? 18.214 11.895 -13.341 1.00 90.75 195 ILE A C 1
ATOM 1609 O O . ILE A 1 195 ? 18.271 12.657 -12.376 1.00 90.75 195 ILE A O 1
ATOM 1613 N N . VAL A 1 196 ? 19.226 11.084 -13.662 1.00 88.62 196 VAL A N 1
ATOM 1614 C CA . VAL A 1 196 ? 20.475 11.035 -12.887 1.00 88.62 196 VAL A CA 1
ATOM 1615 C C . VAL A 1 196 ? 21.329 12.275 -13.132 1.00 88.62 196 VAL A C 1
ATOM 1617 O O . VAL A 1 196 ? 21.916 12.797 -12.189 1.00 88.62 196 VAL A O 1
ATOM 1620 N N . LEU A 1 197 ? 21.382 12.763 -14.375 1.00 85.56 197 LEU A N 1
ATOM 1621 C CA . LEU A 1 197 ? 22.165 13.949 -14.740 1.00 85.56 197 LEU A CA 1
ATOM 1622 C C . LEU A 1 197 ? 21.635 15.239 -14.104 1.00 85.56 197 LEU A C 1
ATOM 1624 O O . LEU A 1 197 ? 22.415 16.150 -13.849 1.00 85.56 197 LEU A O 1
ATOM 1628 N N . ASN A 1 198 ? 20.338 15.294 -13.803 1.00 81.12 198 ASN A N 1
ATOM 1629 C CA . ASN A 1 198 ? 19.705 16.442 -13.155 1.00 81.12 198 ASN A CA 1
ATOM 1630 C C . ASN A 1 198 ? 19.959 16.513 -11.636 1.00 81.12 198 ASN A C 1
ATOM 1632 O O . ASN A 1 198 ? 19.439 17.412 -10.976 1.00 81.12 198 ASN A O 1
ATOM 1636 N N . LYS A 1 199 ? 20.734 15.582 -11.057 1.00 79.75 199 LYS A N 1
ATOM 1637 C CA . LYS A 1 199 ? 21.103 15.598 -9.634 1.00 79.75 199 LYS A CA 1
ATOM 1638 C C . LYS A 1 199 ? 22.530 16.127 -9.426 1.00 79.75 199 LYS A C 1
ATOM 1640 O O . LYS A 1 199 ? 23.416 15.778 -10.204 1.00 79.75 199 LYS A O 1
ATOM 1645 N N . PRO A 1 200 ? 22.772 16.920 -8.361 1.00 68.00 200 PRO A N 1
ATOM 1646 C CA . PRO A 1 200 ? 24.097 17.471 -8.062 1.00 68.00 200 PRO A CA 1
ATOM 1647 C C . PRO A 1 200 ? 25.122 16.370 -7.756 1.00 68.00 200 PRO A C 1
ATOM 1649 O O . PRO A 1 200 ? 26.246 16.415 -8.255 1.00 68.00 200 PRO A O 1
ATOM 1652 N N . ASP A 1 201 ? 24.705 15.329 -7.033 1.00 76.38 201 ASP A N 1
ATOM 1653 C CA . ASP A 1 201 ? 25.522 14.144 -6.791 1.00 76.38 201 ASP A CA 1
ATOM 1654 C C . ASP A 1 201 ? 25.339 13.158 -7.944 1.00 76.38 201 ASP A C 1
ATOM 1656 O O . ASP A 1 201 ? 24.319 12.463 -8.048 1.00 76.38 201 ASP A O 1
ATOM 1660 N N . LYS A 1 202 ? 26.332 13.098 -8.837 1.00 67.38 202 LYS A N 1
ATOM 1661 C CA . LYS A 1 202 ? 26.349 12.127 -9.936 1.00 67.38 202 LYS A CA 1
ATOM 1662 C C . LYS A 1 202 ? 26.316 10.718 -9.349 1.00 67.38 202 LYS A C 1
ATOM 1664 O O . LYS A 1 202 ? 27.292 10.251 -8.769 1.00 67.38 202 LYS A O 1
ATOM 1669 N N . GLN A 1 203 ? 25.190 10.027 -9.516 1.00 81.25 203 GLN A N 1
ATOM 1670 C CA . GLN A 1 203 ? 25.009 8.655 -9.036 1.00 81.25 203 GLN A CA 1
ATOM 1671 C C . GLN A 1 203 ? 25.751 7.693 -9.977 1.00 81.25 203 GLN A C 1
ATOM 1673 O O . GLN A 1 203 ? 25.143 7.077 -10.851 1.00 81.25 203 GLN A O 1
ATOM 1678 N N . PHE A 1 204 ? 27.080 7.620 -9.836 1.00 81.38 204 PHE A N 1
ATOM 1679 C CA . PHE A 1 204 ? 27.990 6.928 -10.758 1.00 81.38 204 PHE A CA 1
ATOM 1680 C C . PHE A 1 204 ? 27.576 5.484 -11.064 1.00 81.38 204 PHE A C 1
ATOM 1682 O O . PHE A 1 204 ? 27.574 5.102 -12.235 1.00 81.38 204 PHE A O 1
ATOM 1689 N N . GLU A 1 205 ? 27.147 4.718 -10.059 1.00 84.69 205 GLU A N 1
ATOM 1690 C CA . GLU A 1 205 ? 26.682 3.336 -10.254 1.00 84.69 205 GLU A CA 1
ATOM 1691 C C . GLU A 1 205 ? 25.470 3.256 -11.191 1.00 84.69 205 GLU A C 1
ATOM 1693 O O . GLU A 1 205 ? 25.465 2.482 -12.144 1.00 84.69 205 GLU A O 1
ATOM 1698 N N . LYS A 1 206 ? 24.487 4.149 -11.034 1.00 86.69 206 LYS A N 1
ATOM 1699 C CA . LYS A 1 206 ? 23.318 4.198 -11.928 1.00 86.69 206 LYS A CA 1
ATOM 1700 C C . LYS A 1 206 ? 23.682 4.557 -13.365 1.00 86.69 206 LYS A C 1
ATOM 1702 O O . LYS A 1 206 ? 23.067 4.061 -14.307 1.00 86.69 206 LYS A O 1
ATOM 1707 N N . ILE A 1 207 ? 24.678 5.424 -13.550 1.00 86.31 207 ILE A N 1
ATOM 1708 C CA . ILE A 1 207 ? 25.182 5.779 -14.884 1.00 86.31 207 ILE A CA 1
ATOM 1709 C C . ILE A 1 207 ? 25.867 4.567 -15.525 1.00 86.31 207 ILE A C 1
ATOM 1711 O O . ILE A 1 207 ? 25.683 4.318 -16.718 1.00 86.31 207 ILE A O 1
ATOM 1715 N N . LYS A 1 208 ? 26.654 3.817 -14.747 1.00 88.06 208 LYS A N 1
ATOM 1716 C CA . LYS A 1 208 ? 27.326 2.597 -15.203 1.00 88.06 208 LYS A CA 1
ATOM 1717 C C . LYS A 1 208 ? 26.312 1.530 -15.621 1.00 88.06 208 LYS A C 1
ATOM 1719 O O . LYS A 1 208 ? 26.438 1.005 -16.726 1.00 88.06 208 LYS A O 1
ATOM 1724 N N . ASP A 1 209 ? 25.275 1.311 -14.816 1.00 87.50 209 ASP A N 1
ATOM 1725 C CA . ASP A 1 209 ? 24.165 0.405 -15.135 1.00 87.50 209 ASP A CA 1
ATOM 1726 C C . ASP A 1 209 ? 23.485 0.772 -16.459 1.00 87.50 209 ASP A C 1
ATOM 1728 O O . ASP A 1 209 ? 23.299 -0.077 -17.330 1.00 87.50 209 ASP A O 1
ATOM 1732 N N . ILE A 1 210 ? 23.153 2.051 -16.664 1.00 91.50 210 ILE A N 1
ATOM 1733 C CA . ILE A 1 210 ? 22.543 2.505 -17.923 1.00 91.50 210 ILE A CA 1
ATOM 1734 C C . ILE A 1 210 ? 23.467 2.234 -19.112 1.00 91.50 210 ILE A C 1
ATOM 1736 O O . ILE A 1 210 ? 23.009 1.762 -20.153 1.00 91.50 210 ILE A O 1
ATOM 1740 N N . LYS A 1 211 ? 24.762 2.549 -18.987 1.00 90.50 211 LYS A N 1
ATOM 1741 C CA . LYS A 1 211 ? 25.736 2.336 -20.067 1.00 90.50 211 LYS A CA 1
ATOM 1742 C C . LYS A 1 211 ? 25.858 0.862 -20.438 1.00 90.50 211 LYS A C 1
ATOM 1744 O O . LYS A 1 211 ? 25.946 0.563 -21.626 1.00 90.50 211 LYS A O 1
ATOM 1749 N N . TYR A 1 212 ? 25.815 -0.031 -19.449 1.00 91.62 212 TYR A N 1
ATOM 1750 C CA . TYR A 1 212 ? 25.782 -1.469 -19.688 1.00 91.62 212 TYR A CA 1
ATOM 1751 C C . TYR A 1 212 ? 24.592 -1.851 -20.578 1.00 91.62 212 TYR A C 1
ATOM 1753 O O . TYR A 1 212 ? 24.805 -2.352 -21.681 1.00 91.62 212 TYR A O 1
ATOM 1761 N N . TYR A 1 213 ? 23.358 -1.512 -20.191 1.00 90.69 213 TYR A N 1
ATOM 1762 C CA . TYR A 1 213 ? 22.182 -1.853 -21.003 1.00 90.69 213 TYR A CA 1
ATOM 1763 C C . TYR A 1 213 ? 22.170 -1.187 -22.382 1.00 90.69 213 TYR A C 1
ATOM 1765 O O . TYR A 1 213 ? 21.722 -1.800 -23.345 1.00 90.69 213 TYR A O 1
ATOM 1773 N N . LYS A 1 214 ? 22.706 0.032 -22.517 1.00 91.56 214 LYS A N 1
ATOM 1774 C CA . LYS A 1 214 ? 22.846 0.682 -23.829 1.00 91.56 214 LYS A CA 1
ATOM 1775 C C . LYS A 1 214 ? 23.775 -0.088 -24.764 1.00 91.56 214 LYS A C 1
ATOM 1777 O O . LYS A 1 214 ? 23.485 -0.163 -25.951 1.00 91.56 214 LYS A O 1
ATOM 1782 N N . SER A 1 215 ? 24.860 -0.666 -24.243 1.00 90.44 215 SER A N 1
ATOM 1783 C CA . SER A 1 215 ? 25.796 -1.460 -25.050 1.00 90.44 215 SER A CA 1
ATOM 1784 C C . SER A 1 215 ? 25.177 -2.746 -25.606 1.00 90.44 215 SER A C 1
ATOM 1786 O O . SER A 1 215 ? 25.591 -3.198 -26.664 1.00 90.44 215 SER A O 1
ATOM 1788 N N . LEU A 1 216 ? 24.142 -3.288 -24.951 1.00 87.62 216 LEU A N 1
ATOM 1789 C CA . LEU A 1 216 ? 23.394 -4.460 -25.430 1.00 87.62 216 LEU A CA 1
ATOM 1790 C C . LEU A 1 216 ? 22.441 -4.147 -26.598 1.00 87.62 216 LEU A C 1
ATOM 1792 O O . LEU A 1 216 ? 21.858 -5.062 -27.174 1.00 87.62 216 LEU A O 1
ATOM 1796 N N . CYS A 1 217 ? 22.244 -2.866 -26.919 1.00 84.75 217 CYS A N 1
ATOM 1797 C CA . CYS A 1 217 ? 21.342 -2.397 -27.972 1.00 84.75 217 CYS A CA 1
ATOM 1798 C C . CYS A 1 217 ? 22.055 -2.021 -29.283 1.00 84.75 217 CYS A C 1
ATOM 1800 O O . CYS A 1 217 ? 21.382 -1.521 -30.188 1.00 84.75 217 CYS A O 1
ATOM 1802 N N . VAL A 1 218 ? 23.384 -2.178 -29.350 1.00 75.38 218 VAL A N 1
ATOM 1803 C CA . VAL A 1 218 ? 24.242 -1.800 -30.490 1.00 75.38 218 VAL A CA 1
ATOM 1804 C C . VAL A 1 218 ? 24.590 -3.021 -31.328 1.00 75.38 218 VAL A C 1
ATOM 1806 O O . VAL A 1 218 ? 24.900 -4.072 -30.727 1.00 75.38 218 VAL A O 1
#

Radius of gyration: 23.98 Å; chains: 1; bounding box: 54×3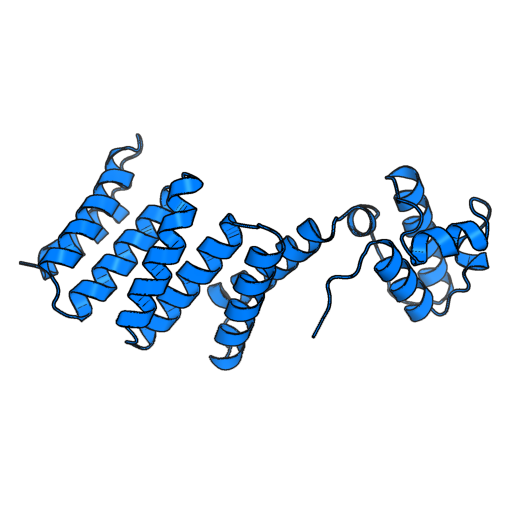5×65 Å

Secondary structure (DSSP, 8-state):
------HHHHHHHHHHHTT--HHHHHTTTS-HHHHHHHHTTSSPPPHHHHHHHHHHHHHHHHHTT------HHHHH--HHHHHHHHHHHHHHHHHH-TT--HHHHHHHHHHHHHHHHHTT-HHHHHHHHHHHHHHHHHTT-HHHHHHHHHHHHHHHHHTT-HHHHHHHHHHHHHHHHHTT-HHHHHHHHHHHHHHHHTSSS--HHHHHHHHHHHHTT-

Foldseek 3Di:
DDDLDFLLCVLVVLCVVLVHQLCQLQDPPHDSVRNVCSNVVVDDADLVNLQSSQVSSVVSCVVSVHPDHDDSVVSVDGSLNVLVVLLCVLLCCLVPPDPDDPVSVVVSLVSQLVSCVVSVVLLSNLSSLQSQLVVCVVVLVLVSNLVSLVSSLVSCVVVVVLVSLLVSLQSNLVSCVSVVVLVVSLVSLVVSVVSQVPDPPRPPVSVVSSVVSNVSSD

Sequence (218 aa):
MDEILSVGQRIKKIRKGLDIKQEELAGNRFSKNYISMFENDRRNINSINATYLTKRINELAKEKGVDFFITNSYLLKTEKDLARDKCHEWLEEVEVGCDITLEEILKNLYKAAKYSSKYKLFDLYARAQYLKGVNSLERKLYKCASTQFLEALQYFTKLDHNNSMFETYKSLAITLIEQKLYKQGLIYLDMAHGIVLNKPDKQFEKIKDIKYYKSLCV

pLDDT: mean 93.55, std 6.57, range [47.22, 98.62]